Protein AF-0000000065854731 (afdb_homodimer)

Organism: Halothermothrix orenii (strain H 168 / OCM 544 / DSM 9562) (NCBI:txid373903)

Radius of gyration: 20.53 Å; Cα contacts (8 Å, |Δi|>4): 943; chains: 2; bounding box: 51×50×60 Å

Foldseek 3Di:
DWDALVRVVVCCVVVQKDKPPDDPVQRDGGWGFWWWAQKKKDFPCVVDDDDDLQDDTDIDIGGGQKDKAAEQDKIKTWTPIKIFAAQFKKKFKAWDPVLVVQQKGFDDPRTGWGGATAIDMTIIGRNDNGIDMDGTPHGTIIITMDGHPDGDPDGDPDPCGHDYIHDDDPSSVDPVNVVVVD/DWDALVRVVVCCVVVQKDKPPDDPVQRDGGWGFWWWAQKKWDFPCVVDPDDDLQDDTDIDIGGGQKDKDAEFDKIKTWTPIKIFAAQFKKKFKFWDPVQVVQQKGFDDVRIGWGGATAIDITMIGRHDNGMDMDGTPHGTIIIIMDGHPDGDPDTDPDPCGHDYIHDDDPSSVDPVNVVVVD

Solvent-accessible surface area (backbone atoms only — not comparable to full-atom values): 18381 Å² total; per-residue (Å²): 62,75,40,40,40,70,54,51,51,51,33,40,74,71,63,54,34,45,60,41,76,74,58,75,88,32,58,37,72,51,33,35,50,37,24,31,28,41,28,33,34,32,75,36,66,90,80,49,84,59,45,48,60,67,47,82,72,58,63,43,81,42,80,40,62,59,48,74,43,50,44,64,29,56,39,36,25,14,35,53,31,34,34,34,39,37,42,38,31,34,34,38,53,39,52,31,69,75,41,43,76,69,34,41,40,58,52,34,31,30,67,42,57,15,31,35,33,27,29,50,62,40,34,40,33,27,72,34,89,56,65,46,78,47,54,44,66,39,75,48,31,27,40,34,40,30,38,38,74,42,58,26,78,53,45,49,77,58,95,62,58,64,32,68,55,40,66,78,42,58,46,36,70,37,70,75,52,59,59,68,72,102,56,35,39,13,34,56,56,50,53,51,32,40,75,71,63,54,34,44,61,40,77,72,60,75,85,33,58,36,32,43,33,35,49,38,24,32,28,41,29,32,35,33,76,37,67,89,80,46,96,73,87,56,67,65,46,80,72,56,64,42,82,43,82,42,61,58,48,75,43,50,46,68,35,70,38,36,27,14,36,51,32,34,35,34,39,37,42,37,31,34,35,32,55,36,24,31,55,42,38,22,55,66,36,42,32,51,58,67,82,31,62,43,60,22,31,35,31,28,27,49,60,39,38,40,33,27,42,34,89,49,31,38,43,46,54,44,66,40,74,46,30,28,41,35,39,30,43,52,96,56,62,48,92,72,43,51,78,57,98,61,58,64,32,67,55,38,66,77,80,63,58,35,72,37,70,74,53,56,60,68,74,100

Secondary structure (DSSP, 8-state):
-BPPHHHHHHHHHTTSSEEES--GGGEETTEEEEEB-SEEEEE-GGG-S-EESSSPPPEEEEE-SEEEE-TTEEEEEEEEEEEE--TTEEEEEEE-HHHHTTTEEEES--EE-TT-EEEEEEEEEE-SSS-EEEETTSEEEEEEEEEBSS--SS----TTTT--S-----GGGSHHHHHS--/-BPPHHHHHHHHHTTSSEEES--GGGEETTEEEEEB-SEEEEE-TTT-S---SSSPPPEEEEE-SEEEE-TT-EEEEEEEEEEE--TTEEEEEEE-HHHHTTTEEEESTTEE-TT-EEEEEEEEEE-SSS-EEEETTSEEEEEEEEE-SS--SS----TTTT--S-----GGGSHHHHHTT-

Structure (mmCIF, N/CA/C/O backbone):
data_AF-0000000065854731-model_v1
#
loop_
_entity.id
_entity.type
_entity.pdbx_description
1 polymer 'dCTP deaminase, dUMP-forming'
#
loop_
_atom_site.group_PDB
_atom_site.id
_atom_site.type_symbol
_atom_site.label_atom_id
_atom_site.label_alt_id
_atom_site.label_comp_id
_atom_site.label_asym_id
_atom_site.label_entity_id
_atom_site.label_seq_id
_atom_site.pdbx_PDB_ins_code
_atom_site.Cartn_x
_atom_site.Cartn_y
_atom_site.Cartn_z
_atom_site.occupancy
_atom_site.B_iso_or_equiv
_atom_site.auth_seq_id
_atom_site.auth_comp_id
_atom_site.auth_asym_id
_atom_site.auth_atom_id
_atom_site.pdbx_PDB_model_num
ATOM 1 N N . MET A 1 1 ? -3.945 -18.859 -0.992 1 89.69 1 MET A N 1
ATOM 2 C CA . MET A 1 1 ? -3.221 -19.641 0 1 89.69 1 MET A CA 1
ATOM 3 C C . MET A 1 1 ? -1.751 -19.234 0.049 1 89.69 1 MET A C 1
ATOM 5 O O . MET A 1 1 ? -1.096 -19.125 -0.989 1 89.69 1 MET A O 1
ATOM 9 N N . ILE A 1 2 ? -1.25 -19.109 1.249 1 94 2 ILE A N 1
ATOM 10 C CA . ILE A 1 2 ? 0.149 -18.734 1.435 1 94 2 ILE A CA 1
ATOM 11 C C . ILE A 1 2 ? 1.045 -19.938 1.141 1 94 2 ILE A C 1
ATOM 13 O O . ILE A 1 2 ? 0.743 -21.062 1.553 1 94 2 ILE A O 1
ATOM 17 N N . LEU A 1 3 ? 2.164 -19.688 0.435 1 96.19 3 LEU A N 1
ATOM 18 C CA . LEU A 1 3 ? 3.031 -20.781 0.008 1 96.19 3 LEU A CA 1
ATOM 19 C C . LEU A 1 3 ? 4.023 -21.141 1.105 1 96.19 3 LEU A C 1
ATOM 21 O O . LEU A 1 3 ? 4.594 -20.266 1.753 1 96.19 3 LEU A O 1
ATOM 25 N N . SER A 1 4 ? 4.258 -22.422 1.326 1 96.5 4 SER A N 1
ATOM 26 C CA . SER A 1 4 ? 5.258 -22.938 2.248 1 96.5 4 SER A CA 1
ATOM 27 C C . SER A 1 4 ? 6.648 -22.938 1.619 1 96.5 4 SER A C 1
ATOM 29 O O . SER A 1 4 ? 6.785 -22.797 0.402 1 96.5 4 SER A O 1
ATOM 31 N N . ASP A 1 5 ? 7.621 -23.125 2.504 1 96.69 5 ASP A N 1
ATOM 32 C CA . ASP A 1 5 ? 8.992 -23.234 2.012 1 96.69 5 ASP A CA 1
ATOM 33 C C . ASP A 1 5 ? 9.125 -24.406 1.043 1 96.69 5 ASP A C 1
ATOM 35 O O . ASP A 1 5 ? 9.875 -24.328 0.066 1 96.69 5 ASP A O 1
ATOM 39 N N . ARG A 1 6 ? 8.398 -25.5 1.255 1 97.69 6 ARG A N 1
ATOM 40 C CA . ARG A 1 6 ? 8.453 -26.641 0.36 1 97.69 6 ARG A CA 1
ATOM 41 C C . ARG A 1 6 ? 7.98 -26.266 -1.042 1 97.69 6 ARG A C 1
ATOM 43 O O . ARG A 1 6 ? 8.648 -26.594 -2.031 1 97.69 6 ARG A O 1
ATOM 50 N N . THR A 1 7 ? 6.859 -25.609 -1.075 1 98 7 THR A N 1
ATOM 51 C CA . THR A 1 7 ? 6.285 -25.219 -2.355 1 98 7 THR A CA 1
ATOM 52 C C . THR A 1 7 ? 7.172 -24.188 -3.045 1 98 7 THR A C 1
ATOM 54 O O . THR A 1 7 ? 7.41 -24.266 -4.25 1 98 7 THR A O 1
ATOM 57 N N . ILE A 1 8 ? 7.668 -23.203 -2.305 1 97.81 8 ILE A N 1
ATOM 58 C CA . ILE A 1 8 ? 8.547 -22.156 -2.826 1 97.81 8 ILE A CA 1
ATOM 59 C C . ILE A 1 8 ? 9.781 -22.797 -3.461 1 97.81 8 ILE A C 1
ATOM 61 O O . ILE A 1 8 ? 10.133 -22.484 -4.602 1 97.81 8 ILE A O 1
ATOM 65 N N . ASN A 1 9 ? 10.406 -23.703 -2.752 1 97.69 9 ASN A N 1
ATOM 66 C CA . ASN A 1 9 ? 11.586 -24.391 -3.262 1 97.69 9 ASN A CA 1
ATOM 67 C C . ASN A 1 9 ? 11.289 -25.141 -4.559 1 97.69 9 ASN A C 1
ATOM 69 O O . ASN A 1 9 ? 12.07 -25.078 -5.508 1 97.69 9 ASN A O 1
ATOM 73 N N . GLN A 1 10 ? 10.219 -25.844 -4.578 1 98.31 10 GLN A N 1
ATOM 74 C CA . GLN A 1 10 ? 9.828 -26.594 -5.766 1 98.31 10 GLN A CA 1
ATOM 75 C C . GLN A 1 10 ? 9.617 -25.672 -6.961 1 98.31 10 GLN A C 1
ATOM 77 O O . GLN A 1 10 ? 10.07 -25.969 -8.07 1 98.31 10 GLN A O 1
ATOM 82 N N . MET A 1 11 ? 8.922 -24.578 -6.75 1 97.94 11 MET A N 1
ATOM 83 C CA . MET A 1 11 ? 8.625 -23.641 -7.828 1 97.94 11 MET A CA 1
ATOM 84 C C . MET A 1 11 ? 9.906 -23.016 -8.367 1 97.94 11 MET A C 1
ATOM 86 O O . MET A 1 11 ? 10.023 -22.75 -9.562 1 97.94 11 MET A O 1
ATOM 90 N N . ILE A 1 12 ? 10.836 -22.656 -7.5 1 97.94 12 ILE A N 1
ATOM 91 C CA . ILE A 1 12 ? 12.125 -22.109 -7.918 1 97.94 12 ILE A CA 1
ATOM 92 C C . ILE A 1 12 ? 12.883 -23.156 -8.734 1 97.94 12 ILE A C 1
ATOM 94 O O . ILE A 1 12 ? 13.414 -22.844 -9.805 1 97.94 12 ILE A O 1
ATOM 98 N N . LYS A 1 13 ? 12.938 -24.359 -8.242 1 97.56 13 LYS A N 1
ATOM 99 C CA . LYS A 1 13 ? 13.633 -25.438 -8.922 1 97.56 13 LYS A CA 1
ATOM 100 C C . LYS A 1 13 ? 13.055 -25.672 -10.32 1 97.56 13 LYS A C 1
ATOM 102 O O . LYS A 1 13 ? 13.797 -25.922 -11.273 1 97.56 13 LYS A O 1
ATOM 107 N N . ASN A 1 14 ? 11.734 -25.562 -10.469 1 97.88 14 ASN A N 1
ATOM 108 C CA . ASN A 1 14 ? 11.039 -25.812 -11.734 1 97.88 14 ASN A CA 1
ATOM 109 C C . ASN A 1 14 ? 11.109 -24.578 -12.641 1 97.88 14 ASN A C 1
ATOM 111 O O . ASN A 1 14 ? 10.633 -24.625 -13.781 1 97.88 14 ASN A O 1
ATOM 115 N N . GLY A 1 15 ? 11.578 -23.453 -12.172 1 97.38 15 GLY A N 1
ATOM 116 C CA . GLY A 1 15 ? 11.711 -22.25 -12.969 1 97.38 15 GLY A CA 1
ATOM 117 C C . GLY A 1 15 ? 10.43 -21.438 -13.047 1 97.38 15 GLY A C 1
ATOM 118 O O . GLY A 1 15 ? 10.328 -20.5 -13.844 1 97.38 15 GLY A O 1
ATOM 119 N N . GLU A 1 16 ? 9.406 -21.812 -12.266 1 97.56 16 GLU A N 1
ATOM 120 C CA . GLU A 1 16 ? 8.133 -21.109 -12.258 1 97.56 16 GLU A CA 1
ATOM 121 C C . GLU A 1 16 ? 8.242 -19.781 -11.508 1 97.56 16 GLU A C 1
ATOM 123 O O . GLU A 1 16 ? 7.527 -18.828 -11.82 1 97.56 16 GLU A O 1
ATOM 128 N N . LEU A 1 17 ? 9.008 -19.797 -10.5 1 98 17 LEU A N 1
ATOM 129 C CA . LEU A 1 17 ? 9.344 -18.641 -9.68 1 98 17 LEU A CA 1
ATOM 130 C C . LEU A 1 17 ? 10.836 -18.328 -9.758 1 98 17 LEU A C 1
ATOM 132 O O . LEU A 1 17 ? 11.672 -19.203 -9.562 1 98 17 LEU A O 1
ATOM 136 N N . VAL A 1 18 ? 11.117 -17.047 -10.109 1 98.62 18 VAL A N 1
ATOM 137 C CA . VAL A 1 18 ? 12.523 -16.656 -10.234 1 98.62 18 VAL A CA 1
ATOM 138 C C . VAL A 1 18 ? 12.859 -15.617 -9.172 1 98.62 18 VAL A C 1
ATOM 140 O O . VAL A 1 18 ? 12.148 -14.625 -9.016 1 98.62 18 VAL A O 1
ATOM 143 N N . VAL A 1 19 ? 13.844 -15.805 -8.398 1 98.25 19 VAL A N 1
ATOM 144 C CA . VAL A 1 19 ? 14.453 -14.883 -7.445 1 98.25 19 VAL A CA 1
ATOM 145 C C . VAL A 1 19 ? 15.977 -14.961 -7.555 1 98.25 19 VAL A C 1
ATOM 147 O O . VAL A 1 19 ? 16.578 -15.969 -7.16 1 98.25 19 VAL A O 1
ATOM 150 N N . GLU A 1 20 ? 16.594 -13.898 -8.102 1 98.31 20 GLU A N 1
ATOM 151 C CA . GLU A 1 20 ? 18.016 -13.961 -8.367 1 98.31 20 GLU A CA 1
ATOM 152 C C . GLU A 1 20 ? 18.719 -12.656 -7.984 1 98.31 20 GLU A C 1
ATOM 154 O O . GLU A 1 20 ? 18.234 -11.57 -8.328 1 98.31 20 GLU A O 1
ATOM 159 N N . PRO A 1 21 ? 19.859 -12.711 -7.332 1 98.38 21 PRO A N 1
ATOM 160 C CA . PRO A 1 21 ? 20.484 -13.914 -6.77 1 98.38 21 PRO A CA 1
ATOM 161 C C . PRO A 1 21 ? 19.766 -14.438 -5.535 1 98.38 21 PRO A C 1
ATOM 163 O O . PRO A 1 21 ? 19.047 -13.68 -4.867 1 98.38 21 PRO A O 1
ATOM 166 N N . LEU A 1 22 ? 19.891 -15.742 -5.258 1 98.06 22 LEU A N 1
ATOM 167 C CA . LEU A 1 22 ? 19.203 -16.359 -4.129 1 98.06 22 LEU A CA 1
ATOM 168 C C . LEU A 1 22 ? 20.125 -17.344 -3.404 1 98.06 22 LEU A C 1
ATOM 170 O O . LEU A 1 22 ? 20.828 -18.125 -4.043 1 98.06 22 LEU A O 1
ATOM 174 N N . GLU A 1 23 ? 20.188 -17.203 -2.111 1 97.19 23 GLU A N 1
ATOM 175 C CA . GLU A 1 23 ? 20.859 -18.172 -1.255 1 97.19 23 GLU A CA 1
ATOM 176 C C . GLU A 1 23 ? 19.844 -18.953 -0.425 1 97.19 23 GLU A C 1
ATOM 178 O O . GLU A 1 23 ? 18.781 -18.453 -0.095 1 97.19 23 GLU A O 1
ATOM 183 N N . GLU A 1 24 ? 20.172 -20.141 0.005 1 94.38 24 GLU A N 1
ATOM 184 C CA . GLU A 1 24 ? 19.266 -21.047 0.684 1 94.38 24 GLU A CA 1
ATOM 185 C C . GLU A 1 24 ? 18.734 -20.438 1.975 1 94.38 24 GLU A C 1
ATOM 187 O O . GLU A 1 24 ? 17.562 -20.625 2.318 1 94.38 24 GLU A O 1
ATOM 192 N N . TYR A 1 25 ? 19.609 -19.719 2.693 1 94.94 25 TYR A N 1
ATOM 193 C CA . TYR A 1 25 ? 19.219 -19.203 4 1 94.94 25 TYR A CA 1
ATOM 194 C C . TYR A 1 25 ? 18.141 -18.141 3.865 1 94.94 25 TYR A C 1
ATOM 196 O O . TYR A 1 25 ? 17.516 -17.75 4.855 1 94.94 25 TYR A O 1
ATOM 204 N N . GLN A 1 26 ? 17.922 -17.625 2.682 1 97.69 26 GLN A N 1
ATOM 205 C CA . GLN A 1 26 ? 16.906 -16.594 2.457 1 97.69 26 GLN A CA 1
ATOM 206 C C . GLN A 1 26 ? 15.508 -17.203 2.477 1 97.69 26 GLN A C 1
ATOM 208 O O . GLN A 1 26 ? 14.516 -16.484 2.648 1 97.69 26 GLN A O 1
ATOM 213 N N . ILE A 1 27 ? 15.367 -18.469 2.186 1 97.25 27 ILE A N 1
ATOM 214 C CA . ILE A 1 27 ? 14.062 -19.125 2.188 1 97.25 27 ILE A CA 1
ATOM 215 C C . ILE A 1 27 ? 13.633 -19.422 3.625 1 97.25 27 ILE A C 1
ATOM 217 O O . ILE A 1 27 ? 14.32 -20.141 4.352 1 97.25 27 ILE A O 1
ATOM 221 N N . GLN A 1 28 ? 12.562 -18.828 4.074 1 96.25 28 GLN A N 1
ATOM 222 C CA . GLN A 1 28 ? 11.961 -18.984 5.398 1 96.25 28 GLN A CA 1
ATOM 223 C C . GLN A 1 28 ? 10.719 -19.875 5.336 1 96.25 28 GLN A C 1
ATOM 225 O O . GLN A 1 28 ? 10.297 -20.281 4.254 1 96.25 28 GLN A O 1
ATOM 230 N N . PRO A 1 29 ? 10.125 -20.25 6.477 1 94.31 29 PRO A N 1
ATOM 231 C CA . PRO A 1 29 ? 9.031 -21.219 6.48 1 94.31 29 PRO A CA 1
ATOM 232 C C . PRO A 1 29 ? 7.895 -20.828 5.539 1 94.31 29 PRO A C 1
ATOM 234 O O . PRO A 1 29 ? 7.25 -21.703 4.949 1 94.31 29 PRO A O 1
ATOM 237 N N . ALA A 1 30 ? 7.676 -19.516 5.391 1 96.38 30 ALA A N 1
ATOM 238 C CA . ALA A 1 30 ? 6.543 -19.094 4.574 1 96.38 30 ALA A CA 1
ATOM 239 C C . ALA A 1 30 ? 6.848 -17.797 3.83 1 96.38 30 ALA A C 1
ATOM 241 O O . ALA A 1 30 ? 5.953 -17 3.586 1 96.38 30 ALA A O 1
ATOM 242 N N . SER A 1 31 ? 8.109 -17.562 3.543 1 96.75 31 SER A N 1
ATOM 243 C CA . SER A 1 31 ? 8.516 -16.328 2.875 1 96.75 31 SER A CA 1
ATOM 244 C C . SER A 1 31 ? 9.938 -16.438 2.344 1 96.75 31 SER A C 1
ATOM 246 O O . SER A 1 31 ? 10.625 -17.438 2.568 1 96.75 31 SER A O 1
ATOM 248 N N . ILE A 1 32 ? 10.312 -15.469 1.523 1 97.38 32 ILE A N 1
ATOM 249 C CA . ILE A 1 32 ? 11.688 -15.32 1.058 1 97.38 32 ILE A CA 1
ATOM 250 C C . ILE A 1 32 ? 12.258 -13.984 1.545 1 97.38 32 ILE A C 1
ATOM 252 O O . ILE A 1 32 ? 11.742 -12.922 1.198 1 97.38 32 ILE A O 1
ATOM 256 N N . ASP A 1 33 ? 13.297 -14.047 2.316 1 96.81 33 ASP A N 1
ATOM 257 C CA . ASP A 1 33 ? 13.984 -12.812 2.697 1 96.81 33 ASP A CA 1
ATOM 258 C C . ASP A 1 33 ? 14.68 -12.18 1.496 1 96.81 33 ASP A C 1
ATOM 260 O O . ASP A 1 33 ? 15.352 -12.875 0.721 1 96.81 33 ASP A O 1
ATOM 264 N N . LEU A 1 34 ? 14.555 -10.922 1.312 1 97.44 34 LEU A N 1
ATOM 265 C CA . LEU A 1 34 ? 15.242 -10.188 0.255 1 97.44 34 LEU A CA 1
ATOM 266 C C . LEU A 1 34 ? 16.25 -9.203 0.84 1 97.44 34 LEU A C 1
ATOM 268 O O . LEU A 1 34 ? 16.078 -8.727 1.962 1 97.44 34 LEU A O 1
ATOM 272 N N . ARG A 1 35 ? 17.266 -8.977 0.11 1 98.31 35 ARG A N 1
ATOM 273 C CA . ARG A 1 35 ? 18.359 -8.133 0.582 1 98.31 35 ARG A CA 1
ATOM 274 C C . ARG A 1 35 ? 18.297 -6.746 -0.047 1 98.31 35 ARG A C 1
ATOM 276 O O . ARG A 1 35 ? 17.766 -6.582 -1.145 1 98.31 35 ARG A O 1
ATOM 283 N N . LEU A 1 36 ? 18.844 -5.773 0.69 1 98.06 36 LEU A N 1
ATOM 284 C CA . LEU A 1 36 ? 18.922 -4.391 0.232 1 98.06 36 LEU A CA 1
ATOM 285 C C . LEU A 1 36 ? 19.906 -4.266 -0.935 1 98.06 36 LEU A C 1
ATOM 287 O O . LEU A 1 36 ? 21.016 -4.789 -0.878 1 98.06 36 LEU A O 1
ATOM 291 N N . GLY A 1 37 ? 19.422 -3.584 -2.07 1 98.06 37 GLY A N 1
ATOM 292 C CA . GLY A 1 37 ? 20.328 -3.24 -3.156 1 98.06 37 GLY A CA 1
ATOM 293 C C . GLY A 1 37 ? 21.156 -1.998 -2.877 1 98.06 37 GLY A C 1
ATOM 294 O O . GLY A 1 37 ? 21.219 -1.537 -1.735 1 98.06 37 GLY A O 1
ATOM 295 N N . SER A 1 38 ? 21.828 -1.44 -3.967 1 98.44 38 SER A N 1
ATOM 296 C CA . SER A 1 38 ? 22.734 -0.322 -3.783 1 98.44 38 SER A CA 1
ATOM 297 C C . SER A 1 38 ? 22.203 0.947 -4.438 1 98.44 38 SER A C 1
ATOM 299 O O . SER A 1 38 ? 22.875 1.987 -4.418 1 98.44 38 SER A O 1
ATOM 301 N N . SER A 1 39 ? 21.094 0.839 -5.043 1 98.5 39 SER A N 1
ATOM 302 C CA . SER A 1 39 ? 20.469 1.971 -5.723 1 98.5 39 SER A CA 1
ATOM 303 C C . SER A 1 39 ? 19.438 2.654 -4.824 1 98.5 39 SER A C 1
ATOM 305 O O . SER A 1 39 ? 18.562 1.997 -4.266 1 98.5 39 SER A O 1
ATOM 307 N N . PHE A 1 40 ? 19.562 3.969 -4.676 1 98.12 40 PHE A N 1
ATOM 308 C CA . PHE A 1 40 ? 18.672 4.746 -3.83 1 98.12 40 PHE A CA 1
ATOM 309 C C . PHE A 1 40 ? 18.188 6 -4.559 1 98.12 40 PHE A C 1
ATOM 311 O O . PHE A 1 40 ? 18.906 6.551 -5.391 1 98.12 40 PHE A O 1
ATOM 318 N N . LEU A 1 41 ? 16.953 6.418 -4.301 1 97.69 41 LEU A N 1
ATOM 319 C CA . LEU A 1 41 ? 16.422 7.688 -4.773 1 97.69 41 LEU A CA 1
ATOM 320 C C . LEU A 1 41 ? 15.906 8.531 -3.607 1 97.69 41 LEU A C 1
ATOM 322 O O . LEU A 1 41 ? 15.219 8.023 -2.723 1 97.69 41 LEU A O 1
ATOM 326 N N . LYS A 1 42 ? 16.266 9.727 -3.666 1 95.19 42 LYS A N 1
ATOM 327 C CA . LYS A 1 42 ? 15.727 10.727 -2.752 1 95.19 42 LYS A CA 1
ATOM 328 C C . LYS A 1 42 ? 15.102 11.891 -3.518 1 95.19 42 LYS A C 1
ATOM 330 O O . LYS A 1 42 ? 15.641 12.336 -4.531 1 95.19 42 LYS A O 1
ATOM 335 N N . ILE A 1 43 ? 13.977 12.367 -2.982 1 94.38 43 ILE A N 1
ATOM 336 C CA . ILE A 1 43 ? 13.359 13.523 -3.615 1 94.38 43 ILE A CA 1
ATOM 337 C C . ILE A 1 43 ? 14.32 14.711 -3.568 1 94.38 43 ILE A C 1
ATOM 339 O O . ILE A 1 43 ? 14.969 14.945 -2.549 1 94.38 43 ILE A O 1
ATOM 343 N N . ASP A 1 44 ? 14.422 15.375 -4.691 1 94.44 44 ASP A N 1
ATOM 344 C CA . ASP A 1 44 ? 15.211 16.609 -4.711 1 94.44 44 ASP A CA 1
ATOM 345 C C . ASP A 1 44 ? 14.367 17.797 -4.262 1 94.44 44 ASP A C 1
ATOM 347 O O . ASP A 1 44 ? 13.75 18.469 -5.09 1 94.44 44 ASP A O 1
ATOM 351 N N . GLU A 1 45 ? 14.477 18.078 -3.049 1 90.31 45 GLU A N 1
ATOM 352 C CA . GLU A 1 45 ? 13.617 19.078 -2.434 1 90.31 45 GLU A CA 1
ATOM 353 C C . GLU A 1 45 ? 13.977 20.484 -2.918 1 90.31 45 GLU A C 1
ATOM 355 O O . GLU A 1 45 ? 13.188 21.422 -2.77 1 90.31 45 GLU A O 1
ATOM 360 N N . ASN A 1 46 ? 15.102 20.656 -3.428 1 90.5 46 ASN A N 1
ATOM 361 C CA . ASN A 1 46 ? 15.531 21.984 -3.871 1 90.5 46 ASN A CA 1
ATOM 362 C C . ASN A 1 46 ? 14.945 22.328 -5.234 1 90.5 46 ASN A C 1
ATOM 364 O O . ASN A 1 46 ? 15.008 23.484 -5.66 1 90.5 46 ASN A O 1
ATOM 368 N N . LEU A 1 47 ? 14.391 21.391 -5.859 1 90.25 47 LEU A N 1
ATOM 369 C CA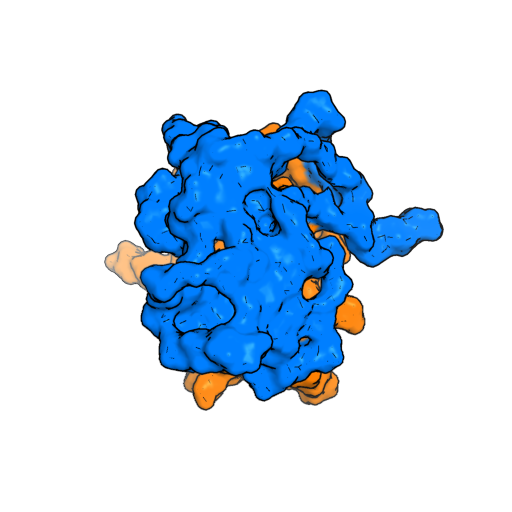 . LEU A 1 47 ? 13.922 21.625 -7.219 1 90.25 47 LEU A CA 1
ATOM 370 C C . LEU A 1 47 ? 12.398 21.594 -7.277 1 90.25 47 LEU A C 1
ATOM 372 O O . LEU A 1 47 ? 11.805 21.734 -8.352 1 90.25 47 LEU A O 1
ATOM 376 N N . MET A 1 48 ? 11.711 21.359 -6.098 1 89.56 48 MET A N 1
ATOM 377 C CA . MET A 1 48 ? 10.258 21.281 -6.082 1 89.56 48 MET A CA 1
ATOM 378 C C . MET A 1 48 ? 9.695 21.938 -4.824 1 89.56 48 MET A C 1
ATOM 380 O O . MET A 1 48 ? 10.242 21.766 -3.732 1 89.56 48 MET A O 1
ATOM 384 N N . GLU A 1 49 ? 8.562 22.656 -4.977 1 89.31 49 GLU A N 1
ATOM 385 C CA . GLU A 1 49 ? 7.887 23.266 -3.84 1 89.31 49 GLU A CA 1
ATOM 386 C C . GLU A 1 49 ? 6.809 22.344 -3.279 1 89.31 49 GLU A C 1
ATOM 388 O O . GLU A 1 49 ? 6.523 22.375 -2.08 1 89.31 49 GLU A O 1
ATOM 393 N N . VAL A 1 50 ? 6.227 21.578 -4.203 1 94.25 50 VAL A N 1
ATOM 394 C CA . VAL A 1 50 ? 5.109 20.703 -3.861 1 94.25 50 VAL A CA 1
ATOM 395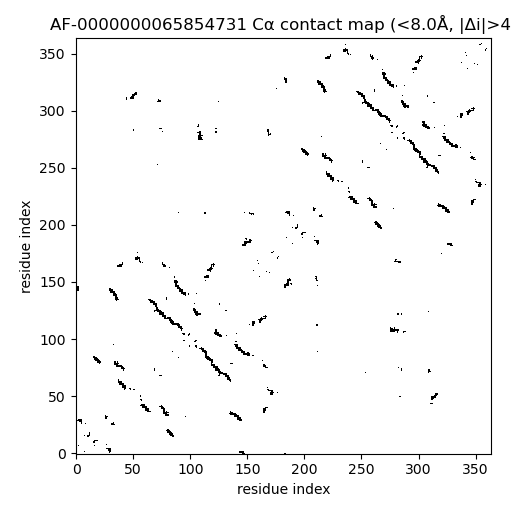 C C . VAL A 1 50 ? 5.07 19.516 -4.82 1 94.25 50 VAL A C 1
ATOM 397 O O . VAL A 1 50 ? 5.387 19.641 -6.004 1 94.25 50 VAL A O 1
ATOM 400 N N . MET A 1 51 ? 4.801 18.406 -4.293 1 95.69 51 MET A N 1
ATOM 401 C CA . MET A 1 51 ? 4.59 17.234 -5.145 1 95.69 51 MET A CA 1
ATOM 402 C C . MET A 1 51 ? 3.123 17.109 -5.539 1 95.69 51 MET A C 1
ATOM 404 O O . MET A 1 51 ? 2.234 17.328 -4.715 1 95.69 51 MET A O 1
ATOM 408 N N . THR A 1 52 ? 2.885 16.75 -6.754 1 95.81 52 THR A N 1
ATOM 409 C CA . THR A 1 52 ? 1.529 16.547 -7.254 1 95.81 52 THR A CA 1
ATOM 410 C C . THR A 1 52 ? 1.415 15.211 -7.98 1 95.81 52 THR A C 1
ATOM 412 O O . THR A 1 52 ? 2.426 14.578 -8.289 1 95.81 52 THR A O 1
ATOM 415 N N . LEU A 1 53 ? 0.18 14.797 -8.305 1 95.62 53 LEU A N 1
ATOM 416 C CA . LEU A 1 53 ? -0.061 13.547 -9.016 1 95.62 53 LEU A CA 1
ATOM 417 C C . LEU A 1 53 ? 0.087 13.742 -10.523 1 95.62 53 LEU A C 1
ATOM 419 O O . LEU A 1 53 ? 0.131 12.773 -11.281 1 95.62 53 LEU A O 1
ATOM 423 N N . ASN A 1 54 ? 0.242 14.961 -10.875 1 95.38 54 ASN A N 1
ATOM 424 C CA . ASN A 1 54 ? 0.251 15.273 -12.297 1 95.38 54 ASN A CA 1
ATOM 425 C C . ASN A 1 54 ? 1.67 15.492 -12.82 1 95.38 54 ASN A C 1
ATOM 427 O O . ASN A 1 54 ? 1.92 15.398 -14.016 1 95.38 54 ASN A O 1
ATOM 431 N N . ASP A 1 55 ? 2.559 15.859 -11.945 1 94.88 55 ASP A N 1
ATOM 432 C CA . ASP A 1 55 ? 3.891 16.281 -12.375 1 94.88 55 ASP A CA 1
ATOM 433 C C . ASP A 1 55 ? 4.938 15.227 -12.016 1 94.88 55 ASP A C 1
ATOM 435 O O . ASP A 1 55 ? 4.812 14.539 -11 1 94.88 55 ASP A O 1
ATOM 439 N N . GLU A 1 56 ? 5.949 15.18 -12.875 1 95.56 56 GLU A N 1
ATOM 440 C CA . GLU A 1 56 ? 7.074 14.305 -12.57 1 95.56 56 GLU A CA 1
ATOM 441 C C . GLU A 1 56 ? 7.82 14.766 -11.328 1 95.56 56 GLU A C 1
ATOM 443 O O . GLU A 1 56 ? 8.094 15.961 -11.164 1 95.56 56 GLU A O 1
ATOM 448 N N . ILE A 1 57 ? 8.094 13.859 -10.531 1 95.31 57 ILE A N 1
ATOM 449 C CA . ILE A 1 57 ? 8.867 14.164 -9.328 1 95.31 57 ILE A CA 1
ATOM 450 C C . ILE A 1 57 ? 10.359 14.102 -9.648 1 95.31 57 ILE A C 1
ATOM 452 O O . ILE A 1 57 ? 10.812 13.188 -10.344 1 95.31 57 ILE A O 1
ATOM 456 N N . LYS A 1 58 ? 11.094 15.031 -9.141 1 96.12 58 LYS A N 1
ATOM 457 C CA . LYS A 1 58 ? 12.539 15.062 -9.344 1 96.12 58 LYS A CA 1
ATOM 458 C C . LYS A 1 58 ? 13.273 14.367 -8.203 1 96.12 58 LYS A C 1
ATOM 460 O O . LYS A 1 58 ? 13.07 14.703 -7.031 1 96.12 58 LYS A O 1
ATOM 465 N N . TYR A 1 59 ? 14.094 13.422 -8.609 1 96.62 59 TYR A N 1
ATOM 466 C CA . TYR A 1 59 ? 14.828 12.641 -7.621 1 96.62 59 TYR A CA 1
ATOM 467 C C . TYR A 1 59 ? 16.328 12.852 -7.754 1 96.62 59 TYR A C 1
ATOM 469 O O . TYR A 1 59 ? 16.828 13.18 -8.836 1 96.62 59 TYR A O 1
ATOM 477 N N . VAL A 1 60 ? 17.031 12.672 -6.648 1 96.31 60 VAL A N 1
ATOM 478 C CA . VAL A 1 60 ? 18.469 12.469 -6.645 1 96.31 60 VAL A CA 1
ATOM 479 C C . VAL A 1 60 ? 18.781 10.969 -6.66 1 96.31 60 VAL A C 1
ATOM 481 O O . VAL A 1 60 ? 18.312 10.227 -5.801 1 96.31 60 VAL A O 1
ATOM 484 N N . ASN A 1 61 ? 19.531 10.547 -7.633 1 96.81 61 ASN A N 1
ATOM 485 C CA . ASN A 1 61 ? 19.922 9.148 -7.75 1 96.81 61 ASN A CA 1
ATOM 486 C C . ASN A 1 61 ? 21.25 8.883 -7.039 1 96.81 61 ASN A C 1
ATOM 488 O O . ASN A 1 61 ? 22.234 9.578 -7.277 1 96.81 61 ASN A O 1
ATOM 492 N N . LEU A 1 62 ? 21.234 7.879 -6.223 1 97.06 62 LEU A N 1
ATOM 493 C CA . LEU A 1 62 ? 22.438 7.523 -5.488 1 97.06 62 LEU A CA 1
ATOM 494 C C . LEU A 1 62 ? 22.781 6.047 -5.668 1 97.06 62 LEU A C 1
ATOM 496 O O . LEU A 1 62 ? 21.891 5.191 -5.57 1 97.06 62 LEU A O 1
ATOM 500 N N . GLU A 1 63 ? 23.922 5.738 -6.035 1 98.06 63 GLU A N 1
ATOM 501 C CA . GLU A 1 63 ? 24.484 4.391 -6 1 98.06 63 GLU A CA 1
ATOM 502 C C . GLU A 1 63 ? 25.531 4.254 -4.891 1 98.06 63 GLU A C 1
ATOM 504 O O . GLU A 1 63 ? 26.609 4.82 -4.98 1 98.06 63 GLU A O 1
ATOM 509 N N . ARG A 1 64 ? 25.141 3.516 -3.814 1 97.12 64 ARG A N 1
ATOM 510 C CA . ARG A 1 64 ? 25.969 3.445 -2.621 1 97.12 64 ARG A CA 1
ATOM 511 C C . ARG A 1 64 ? 25.906 2.062 -1.983 1 97.12 64 ARG A C 1
ATOM 513 O O . ARG A 1 64 ? 24.844 1.423 -1.989 1 97.12 64 ARG A O 1
ATOM 520 N N . LYS A 1 65 ? 27.062 1.745 -1.363 1 97.88 65 LYS A N 1
ATOM 521 C CA . LYS A 1 65 ? 27.062 0.514 -0.58 1 97.88 65 LYS A CA 1
ATOM 522 C C . LYS A 1 65 ? 26.469 0.744 0.808 1 97.88 65 LYS A C 1
ATOM 524 O O . LYS A 1 65 ? 25.969 -0.189 1.437 1 97.88 65 LYS A O 1
ATOM 529 N N . GLU A 1 66 ? 26.656 1.954 1.245 1 98.25 66 GLU A N 1
ATOM 530 C CA . GLU A 1 66 ? 26.078 2.377 2.52 1 98.25 66 GLU A CA 1
ATOM 531 C C . GLU A 1 66 ? 25.328 3.697 2.379 1 98.25 66 GLU A C 1
ATOM 533 O O . GLU A 1 66 ? 25.719 4.562 1.599 1 98.25 66 GLU A O 1
ATOM 538 N N . ILE A 1 67 ? 24.281 3.771 3.201 1 97.69 67 ILE A N 1
ATOM 539 C CA . ILE A 1 67 ? 23.531 5.02 3.166 1 97.69 67 ILE A CA 1
ATOM 540 C C . ILE A 1 67 ? 22.969 5.324 4.555 1 97.69 67 ILE A C 1
ATOM 542 O O . ILE A 1 67 ? 22.578 4.41 5.285 1 97.69 67 ILE A O 1
ATOM 546 N N . ILE A 1 68 ? 22.953 6.578 4.859 1 97.94 68 ILE A N 1
ATOM 547 C CA . ILE A 1 68 ? 22.344 7.039 6.098 1 97.94 68 ILE A CA 1
ATOM 548 C C . ILE A 1 68 ? 20.938 7.57 5.812 1 97.94 68 ILE A C 1
ATOM 550 O O . ILE A 1 68 ? 20.75 8.414 4.93 1 97.94 68 ILE A O 1
ATOM 554 N N . VAL A 1 69 ? 19.938 7.035 6.52 1 96.88 69 VAL A N 1
ATOM 555 C CA . VAL A 1 69 ? 18.578 7.559 6.469 1 96.88 69 VAL A CA 1
ATOM 556 C C . VAL A 1 69 ? 18.344 8.508 7.645 1 96.88 69 VAL A C 1
ATOM 558 O O . VAL A 1 69 ? 18.266 8.07 8.797 1 96.88 69 VAL A O 1
ATOM 561 N N . PRO A 1 70 ? 18.203 9.781 7.375 1 96.88 70 PRO A N 1
ATOM 562 C CA . PRO A 1 70 ? 18 10.734 8.469 1 96.88 70 PRO A CA 1
ATOM 563 C C . PRO A 1 70 ? 16.688 10.484 9.227 1 96.88 70 PRO A C 1
ATOM 565 O O . PRO A 1 70 ? 15.805 9.789 8.734 1 96.88 70 PRO A O 1
ATOM 568 N N . PRO A 1 71 ? 16.594 11.07 10.461 1 96.38 71 PRO A N 1
ATOM 569 C CA . PRO A 1 71 ? 15.359 10.938 11.242 1 96.38 71 PRO A CA 1
ATOM 570 C C . PRO A 1 71 ? 14.133 11.453 10.492 1 96.38 71 PRO A C 1
ATOM 572 O O . PRO A 1 71 ? 14.203 12.484 9.812 1 96.38 71 PRO A O 1
ATOM 575 N N . ASN A 1 72 ? 13 10.711 10.656 1 94.75 72 ASN A N 1
ATOM 576 C CA . ASN A 1 72 ? 11.719 11.125 10.094 1 94.75 72 ASN A CA 1
ATOM 577 C C . ASN A 1 72 ? 11.836 11.469 8.617 1 94.75 72 ASN A C 1
ATOM 579 O O . ASN A 1 72 ? 11.344 12.516 8.18 1 94.75 72 ASN A O 1
ATOM 583 N N . SER A 1 73 ? 12.594 10.609 7.988 1 93.5 73 SER A N 1
ATOM 584 C CA . SER A 1 73 ? 12.758 10.836 6.555 1 93.5 73 SER A CA 1
ATOM 585 C C . SER A 1 73 ? 12.469 9.578 5.754 1 93.5 73 SER A C 1
ATOM 587 O O . SER A 1 73 ? 12.461 8.469 6.301 1 93.5 73 SER A O 1
ATOM 589 N N . PHE A 1 74 ? 12.211 9.883 4.422 1 92.69 74 PHE A N 1
ATOM 590 C CA . PHE A 1 74 ? 11.773 8.875 3.459 1 92.69 74 PHE A CA 1
ATOM 591 C C . PHE A 1 74 ? 12.758 8.773 2.299 1 92.69 74 PHE A C 1
ATOM 593 O O . PHE A 1 74 ? 13.273 9.797 1.828 1 92.69 74 PHE A O 1
ATOM 600 N N . LEU A 1 75 ? 13.109 7.594 1.866 1 95.12 75 LEU A N 1
ATOM 601 C CA . LEU A 1 75 ? 13.82 7.426 0.604 1 95.12 75 LEU A CA 1
ATOM 602 C C . LEU A 1 75 ? 13.438 6.109 -0.065 1 95.12 75 LEU A C 1
ATOM 604 O O . LEU A 1 75 ? 12.953 5.191 0.596 1 95.12 75 LEU A O 1
ATOM 608 N N . LEU A 1 76 ? 13.617 6.051 -1.416 1 97.25 76 LEU A N 1
ATOM 609 C CA . LEU A 1 76 ? 13.391 4.836 -2.189 1 97.25 76 LEU A CA 1
ATOM 610 C C . LEU A 1 76 ? 14.656 3.998 -2.279 1 97.25 76 LEU A C 1
ATOM 612 O O . LEU A 1 76 ? 15.758 4.543 -2.438 1 97.25 76 LEU A O 1
ATOM 616 N N . ALA A 1 77 ? 14.484 2.758 -2.117 1 97.31 77 ALA A N 1
ATOM 617 C CA . ALA A 1 77 ? 15.547 1.774 -2.312 1 97.31 77 ALA A CA 1
ATOM 618 C C . ALA A 1 77 ? 15.086 0.635 -3.215 1 97.31 77 ALA A C 1
ATOM 620 O O . ALA A 1 77 ? 13.992 0.69 -3.779 1 97.31 77 ALA A O 1
ATOM 621 N N . THR A 1 78 ? 16 -0.31 -3.447 1 97.25 78 THR A N 1
ATOM 622 C CA . THR A 1 78 ? 15.672 -1.458 -4.285 1 97.25 78 THR A CA 1
ATOM 623 C C . THR A 1 78 ? 16.203 -2.748 -3.668 1 97.25 78 THR A C 1
ATOM 625 O O . THR A 1 78 ? 17.219 -2.73 -2.953 1 97.25 78 THR A O 1
ATOM 628 N N . THR A 1 79 ? 15.523 -3.809 -3.928 1 97.12 79 THR A N 1
ATOM 629 C CA . THR A 1 79 ? 16.062 -5.102 -3.535 1 97.12 79 THR A CA 1
ATOM 630 C C . THR A 1 79 ? 17.266 -5.473 -4.41 1 97.12 79 THR A C 1
ATOM 632 O O . THR A 1 79 ? 17.344 -5.047 -5.562 1 97.12 79 THR A O 1
ATOM 635 N N . ARG A 1 80 ? 18.047 -6.223 -3.801 1 98.19 80 ARG A N 1
ATOM 636 C CA . ARG A 1 80 ? 19.125 -6.82 -4.57 1 98.19 80 ARG A CA 1
ATOM 637 C C . ARG A 1 80 ? 18.609 -7.859 -5.551 1 98.19 80 ARG A C 1
ATOM 639 O O . ARG A 1 80 ? 19.094 -7.957 -6.68 1 98.19 80 ARG A O 1
ATOM 646 N N . GLU A 1 81 ? 17.656 -8.641 -5.105 1 98.19 81 GLU A N 1
ATOM 647 C CA . GLU A 1 81 ? 17.141 -9.75 -5.898 1 98.19 81 GLU A CA 1
ATOM 648 C C . GLU A 1 81 ? 16.219 -9.25 -7.004 1 98.19 81 GLU A C 1
ATOM 650 O O . GLU A 1 81 ? 15.414 -8.336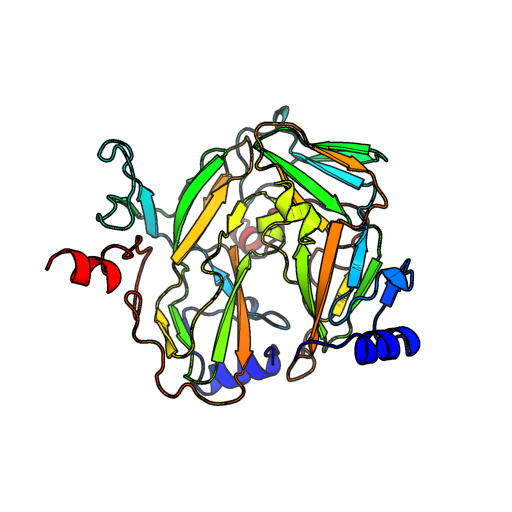 -6.789 1 98.19 81 GLU A O 1
ATOM 655 N N . TYR A 1 82 ? 16.328 -9.75 -8.125 1 98.44 82 TYR A N 1
ATOM 656 C CA . TYR A 1 82 ? 15.367 -9.711 -9.219 1 98.44 82 TYR A CA 1
ATOM 657 C C . TYR A 1 82 ? 14.336 -10.828 -9.094 1 98.44 82 TYR A C 1
ATOM 659 O O . TYR A 1 82 ? 14.695 -11.984 -8.859 1 98.44 82 TYR A O 1
ATOM 667 N N . ILE A 1 83 ? 13.055 -10.477 -9.273 1 97.5 83 ILE A N 1
ATOM 668 C CA . ILE A 1 83 ? 12.016 -11.477 -9.07 1 97.5 83 ILE A CA 1
ATOM 669 C C . ILE A 1 83 ? 11.141 -11.578 -10.32 1 97.5 83 ILE A C 1
ATOM 671 O O . ILE A 1 83 ? 10.891 -10.57 -10.992 1 97.5 83 ILE A O 1
ATOM 675 N N . LYS A 1 84 ? 10.688 -12.766 -10.609 1 98.25 84 LYS A N 1
ATOM 676 C CA . LYS A 1 84 ? 9.68 -13.031 -11.633 1 98.25 84 LYS A CA 1
ATOM 677 C C . LYS A 1 84 ? 8.562 -13.922 -11.078 1 98.25 84 LYS A C 1
ATOM 679 O O . LYS A 1 84 ? 8.789 -15.094 -10.781 1 98.25 84 LYS A O 1
ATOM 684 N N . LEU A 1 85 ? 7.402 -13.328 -10.977 1 97.62 85 LEU A N 1
ATOM 685 C CA . LEU A 1 85 ? 6.246 -14.062 -10.477 1 97.62 85 LEU A CA 1
ATOM 686 C C . LEU A 1 85 ? 5.441 -14.656 -11.625 1 97.62 85 LEU A C 1
ATOM 688 O O . LEU A 1 85 ? 5.215 -13.992 -12.641 1 97.62 85 LEU A O 1
ATOM 692 N N . PRO A 1 86 ? 5.039 -15.906 -11.484 1 97.5 86 PRO A N 1
ATOM 693 C CA . PRO A 1 86 ? 4.094 -16.438 -12.469 1 97.5 86 PRO A CA 1
ATOM 694 C C . PRO A 1 86 ? 2.717 -15.789 -12.383 1 97.5 86 PRO A C 1
ATOM 696 O O . PRO A 1 86 ? 2.418 -15.094 -11.406 1 97.5 86 PRO A O 1
ATOM 699 N N . PRO A 1 87 ? 1.877 -15.969 -13.359 1 96.75 87 PRO A N 1
ATOM 700 C CA . PRO A 1 87 ? 0.611 -15.234 -13.469 1 96.75 87 PRO A CA 1
ATOM 701 C C . PRO A 1 87 ? -0.42 -15.695 -12.438 1 96.75 87 PRO A C 1
ATOM 703 O O . PRO A 1 87 ? -1.504 -15.109 -12.344 1 96.75 87 PRO A O 1
ATOM 706 N N . ASP A 1 88 ? -0.118 -16.703 -11.641 1 97.12 88 ASP A N 1
ATOM 707 C CA . ASP A 1 88 ? -1.082 -17.188 -10.656 1 97.12 88 ASP A CA 1
ATOM 708 C C . ASP A 1 88 ? -0.562 -16.969 -9.234 1 97.12 88 ASP A C 1
ATOM 710 O O . ASP A 1 88 ? -1.127 -17.5 -8.273 1 97.12 88 ASP A O 1
ATOM 714 N N . ILE A 1 89 ? 0.539 -16.266 -9.078 1 97.31 89 ILE A N 1
ATOM 715 C CA . ILE A 1 89 ? 1.112 -15.992 -7.77 1 97.31 89 ILE A CA 1
ATOM 716 C C . ILE A 1 89 ? 1.177 -14.484 -7.543 1 97.31 89 ILE A C 1
ATOM 718 O O . ILE A 1 89 ? 1.587 -13.734 -8.43 1 97.31 89 ILE A O 1
ATOM 722 N N . THR A 1 90 ? 0.671 -14.086 -6.469 1 97 90 THR A N 1
ATOM 723 C CA . THR A 1 90 ? 0.86 -12.727 -5.969 1 97 90 THR A CA 1
ATOM 724 C C . THR A 1 90 ? 1.732 -12.727 -4.715 1 97 90 THR A C 1
ATOM 726 O O . THR A 1 90 ? 2.15 -13.789 -4.246 1 97 90 THR A O 1
ATOM 729 N N . ALA A 1 91 ? 2.127 -11.461 -4.242 1 95.62 91 ALA A N 1
ATOM 730 C CA . ALA A 1 91 ? 3.016 -11.445 -3.082 1 95.62 91 ALA A CA 1
ATOM 731 C C . ALA A 1 91 ? 2.818 -10.172 -2.262 1 95.62 91 ALA A C 1
ATOM 733 O O . ALA A 1 91 ? 2.355 -9.156 -2.783 1 95.62 91 ALA A O 1
ATOM 734 N N . PHE A 1 92 ? 3.109 -10.25 -0.98 1 93.56 92 PHE A N 1
ATOM 735 C CA . PHE A 1 92 ? 3.213 -9.141 -0.04 1 93.56 92 PHE A CA 1
ATOM 736 C C . PHE A 1 92 ? 4.668 -8.883 0.34 1 93.56 92 PHE A C 1
ATOM 738 O O . PHE A 1 92 ? 5.41 -9.82 0.636 1 93.56 92 PHE A O 1
ATOM 745 N N . VAL A 1 93 ? 5.07 -7.672 0.272 1 94.62 93 VAL A N 1
ATOM 746 C CA . VAL A 1 93 ? 6.379 -7.281 0.788 1 94.62 93 VAL A CA 1
ATOM 747 C C . VAL A 1 93 ? 6.242 -6.785 2.225 1 94.62 93 VAL A C 1
ATOM 749 O O . VAL A 1 93 ? 5.547 -5.797 2.482 1 94.62 93 VAL A O 1
ATOM 752 N N . GLU A 1 94 ? 6.902 -7.48 3.107 1 92.38 94 GLU A N 1
ATOM 753 C CA . GLU A 1 94 ? 6.848 -7.145 4.527 1 92.38 94 GLU A CA 1
ATOM 754 C C . GLU A 1 94 ? 8.242 -6.883 5.086 1 92.38 94 GLU A C 1
ATOM 756 O O . GLU A 1 94 ? 9.211 -7.516 4.672 1 92.38 94 GLU A O 1
ATOM 761 N N . GLY A 1 95 ? 8.289 -5.941 5.98 1 92.44 95 GLY A N 1
ATOM 762 C CA . GLY A 1 95 ? 9.555 -5.773 6.676 1 92.44 95 GLY A CA 1
ATOM 763 C C . GLY A 1 95 ? 9.898 -6.945 7.578 1 92.44 95 GLY A C 1
ATOM 764 O O . GLY A 1 95 ? 9.016 -7.52 8.219 1 92.44 95 GLY A O 1
ATOM 765 N N . ARG A 1 96 ? 11.195 -7.234 7.602 1 91.31 96 ARG A N 1
ATOM 766 C CA . ARG A 1 96 ? 11.594 -8.195 8.633 1 91.31 96 ARG A CA 1
ATOM 767 C C . ARG A 1 96 ? 11.344 -7.629 10.031 1 91.31 96 ARG A C 1
ATOM 769 O O . ARG A 1 96 ? 11.531 -6.434 10.266 1 91.31 96 ARG A O 1
ATOM 776 N N . SER A 1 97 ? 10.969 -8.516 10.953 1 88.75 97 SER A N 1
ATOM 777 C CA . SER A 1 97 ? 10.641 -8.078 12.305 1 88.75 97 SER A CA 1
ATOM 778 C C . SER A 1 97 ? 11.82 -7.363 12.961 1 88.75 97 SER A C 1
ATOM 780 O O . SER A 1 97 ? 11.633 -6.359 13.648 1 88.75 97 SER A O 1
ATOM 782 N N . SER A 1 98 ? 13.031 -7.836 12.75 1 89.81 98 SER A N 1
ATOM 783 C CA . SER A 1 98 ? 14.227 -7.234 13.336 1 89.81 98 SER A CA 1
ATOM 784 C C . SER A 1 98 ? 14.438 -5.816 12.812 1 89.81 98 SER A C 1
ATOM 786 O O . SER A 1 98 ? 14.953 -4.953 13.531 1 89.81 98 SER A O 1
ATOM 788 N N . ILE A 1 99 ? 14.133 -5.57 11.594 1 91.5 99 ILE A N 1
ATOM 789 C CA . ILE A 1 99 ? 14.281 -4.258 10.969 1 91.5 99 ILE A CA 1
ATOM 790 C C . ILE A 1 99 ? 13.203 -3.311 11.5 1 91.5 99 ILE A C 1
ATOM 792 O O . ILE A 1 99 ? 13.492 -2.16 11.836 1 91.5 99 ILE A O 1
ATOM 796 N N . GLY A 1 100 ? 11.969 -3.834 11.562 1 90.19 100 GLY A N 1
ATOM 797 C CA . GLY A 1 100 ? 10.883 -3.039 12.117 1 90.19 100 GLY A CA 1
ATOM 798 C C . GLY A 1 100 ? 11.148 -2.584 13.539 1 90.19 100 GLY A C 1
ATOM 799 O O . GLY A 1 100 ? 10.812 -1.454 13.906 1 90.19 100 GLY A O 1
ATOM 800 N N . ARG A 1 101 ? 11.727 -3.406 14.344 1 88.31 101 ARG A N 1
ATOM 801 C CA . ARG A 1 101 ? 12.016 -3.1 15.742 1 88.31 101 ARG A CA 1
ATOM 802 C C . ARG A 1 101 ? 13.078 -2.008 15.852 1 88.31 101 ARG A C 1
ATOM 804 O O . ARG A 1 101 ? 13.227 -1.387 16.906 1 88.31 101 ARG A O 1
ATOM 811 N N . MET A 1 102 ? 13.805 -1.758 14.758 1 91.88 102 MET A N 1
ATOM 812 C CA . MET A 1 102 ? 14.773 -0.665 14.727 1 91.88 102 MET A CA 1
ATOM 813 C C . MET A 1 102 ? 14.086 0.659 14.406 1 91.88 102 MET A C 1
ATOM 815 O O . MET A 1 102 ? 14.734 1.71 14.391 1 91.88 102 MET A O 1
ATOM 819 N N . GLY A 1 103 ? 12.836 0.619 14.078 1 93.25 103 GLY A N 1
ATOM 820 C CA . GLY A 1 103 ? 12.117 1.822 13.688 1 93.25 103 GLY A CA 1
ATOM 821 C C . GLY A 1 103 ? 12.258 2.154 12.219 1 93.25 103 GLY A C 1
ATOM 822 O O . GLY A 1 103 ? 11.992 3.283 11.805 1 93.25 103 GLY A O 1
ATOM 823 N N . LEU A 1 104 ? 12.82 1.277 11.43 1 94.25 104 LEU A N 1
ATOM 824 C CA . LEU A 1 104 ? 12.828 1.398 9.977 1 94.25 104 LEU A CA 1
ATOM 825 C C . LEU A 1 104 ? 11.633 0.683 9.359 1 94.25 104 LEU A C 1
ATOM 827 O O . LEU A 1 104 ? 11.57 -0.549 9.367 1 94.25 104 LEU A O 1
ATOM 831 N N . PHE A 1 105 ? 10.742 1.495 8.773 1 91.56 105 PHE A N 1
ATOM 832 C CA . PHE A 1 105 ? 9.523 0.906 8.234 1 91.56 105 PHE A CA 1
ATOM 833 C C . PHE A 1 105 ? 9.625 0.746 6.723 1 91.56 105 PHE A C 1
ATOM 835 O O . PHE A 1 105 ? 10.141 1.63 6.031 1 91.56 105 PHE A O 1
ATOM 842 N N . ILE A 1 106 ? 9.43 -0.383 6.258 1 88.44 106 ILE A N 1
ATOM 843 C CA . ILE A 1 106 ? 9.211 -0.65 4.84 1 88.44 106 ILE A CA 1
ATOM 844 C C . ILE A 1 106 ? 7.723 -0.51 4.508 1 88.44 106 ILE A C 1
ATOM 846 O O . ILE A 1 106 ? 6.902 -1.312 4.961 1 88.44 106 ILE A O 1
ATOM 850 N N . GLN A 1 107 ? 7.332 0.592 3.928 1 72.25 107 GLN A N 1
ATOM 851 C CA . GLN A 1 107 ? 5.945 1.037 3.857 1 72.25 107 GLN A CA 1
ATOM 852 C C . GLN A 1 107 ? 5.336 0.726 2.492 1 72.25 107 GLN A C 1
ATOM 854 O O . GLN A 1 107 ? 6.059 0.449 1.533 1 72.25 107 GLN A O 1
ATOM 859 N N . ASN A 1 108 ? 3.785 0.769 2.334 1 59.25 108 ASN A N 1
ATOM 860 C CA . ASN A 1 108 ? 2.434 0.763 1.786 1 59.25 108 ASN A CA 1
ATOM 861 C C . ASN A 1 108 ? 2.4 0.173 0.379 1 59.25 108 ASN A C 1
ATOM 863 O O . ASN A 1 108 ? 1.334 -0.182 -0.125 1 59.25 108 ASN A O 1
ATOM 867 N N . ALA A 1 109 ? 3.432 0.195 -0.326 1 60.44 109 ALA A N 1
ATOM 868 C CA . ALA A 1 109 ? 3.123 -0.446 -1.602 1 60.44 109 ALA A CA 1
ATOM 869 C C . ALA A 1 109 ? 3.594 -1.897 -1.614 1 60.44 109 ALA A C 1
ATOM 871 O O . ALA A 1 109 ? 4.066 -2.393 -2.639 1 60.44 109 ALA A O 1
ATOM 872 N N . GLY A 1 110 ? 3.217 -2.527 -0.538 1 72 110 GLY A N 1
ATOM 873 C CA . GLY A 1 110 ? 3.875 -3.818 -0.408 1 72 110 GLY A CA 1
ATOM 874 C C . GLY A 1 110 ? 3.141 -4.938 -1.123 1 72 110 GLY A C 1
ATOM 875 O O . GLY A 1 110 ? 3.316 -6.113 -0.792 1 72 110 GLY A O 1
ATOM 876 N N . TRP A 1 111 ? 2.238 -4.566 -1.987 1 88.06 111 TRP A N 1
ATOM 877 C CA . TRP A 1 111 ? 1.562 -5.586 -2.781 1 88.06 111 TRP A CA 1
ATOM 878 C C . TRP A 1 111 ? 2.223 -5.742 -4.145 1 88.06 111 TRP A C 1
ATOM 880 O O . TRP A 1 111 ? 2.547 -4.75 -4.801 1 88.06 111 TRP A O 1
ATOM 890 N N . VAL A 1 112 ? 2.496 -6.98 -4.547 1 94.31 112 VAL A N 1
ATOM 891 C CA . VAL A 1 112 ? 3.104 -7.273 -5.844 1 94.31 112 VAL A CA 1
ATOM 892 C C . VAL A 1 112 ? 2.135 -8.078 -6.699 1 94.31 112 VAL A C 1
ATOM 894 O O . VAL A 1 112 ? 1.749 -9.195 -6.332 1 94.31 112 VAL A O 1
ATOM 897 N N . ASP A 1 113 ? 1.788 -7.586 -7.848 1 96.12 113 ASP A N 1
ATOM 898 C CA . ASP A 1 113 ? 0.81 -8.203 -8.734 1 96.12 113 ASP A CA 1
ATOM 899 C C . ASP A 1 113 ? 1.379 -9.461 -9.391 1 96.12 113 ASP A C 1
ATOM 901 O O . ASP A 1 113 ? 2.576 -9.531 -9.68 1 96.12 113 ASP A O 1
ATOM 905 N N . PRO A 1 114 ? 0.485 -10.422 -9.727 1 97.19 114 PRO A N 1
ATOM 906 C CA . PRO A 1 114 ? 0.921 -11.578 -10.516 1 97.19 114 PRO A CA 1
ATOM 907 C C . PRO A 1 114 ? 1.483 -11.188 -11.883 1 97.19 114 PRO A C 1
ATOM 909 O O . PRO A 1 114 ? 0.936 -10.305 -12.547 1 97.19 114 PRO A O 1
ATOM 912 N N . GLY A 1 115 ? 2.51 -11.859 -12.25 1 96.12 115 GLY A N 1
ATOM 913 C CA . GLY A 1 115 ? 3.133 -11.578 -13.531 1 96.12 115 GLY A CA 1
ATOM 914 C C . GLY A 1 115 ? 4.207 -10.508 -13.453 1 96.12 115 GLY A C 1
ATOM 915 O O . GLY A 1 115 ? 4.902 -10.242 -14.438 1 96.12 115 GLY A O 1
ATOM 916 N N . PHE A 1 116 ? 4.336 -9.875 -12.305 1 96.69 116 PHE A N 1
ATOM 917 C CA . PHE A 1 116 ? 5.383 -8.875 -12.148 1 96.69 116 PHE A CA 1
ATOM 918 C C . PHE A 1 116 ? 6.758 -9.492 -12.359 1 96.69 116 PHE A C 1
ATOM 920 O O . PHE A 1 116 ? 7.012 -10.625 -11.93 1 96.69 116 PHE A O 1
ATOM 927 N N . GLU A 1 117 ? 7.633 -8.711 -12.969 1 97.19 117 GLU A N 1
ATOM 928 C CA . GLU A 1 117 ? 9.031 -9.062 -13.164 1 97.19 117 GLU A CA 1
ATOM 929 C C . GLU A 1 117 ? 9.938 -7.848 -12.984 1 97.19 117 GLU A C 1
ATOM 931 O O . GLU A 1 117 ? 9.781 -6.84 -13.68 1 97.19 117 GLU A O 1
ATOM 936 N N . GLY A 1 118 ? 10.898 -7.91 -12.062 1 97.38 118 GLY A N 1
ATOM 937 C CA . GLY A 1 118 ? 11.805 -6.809 -11.773 1 97.38 118 GLY A CA 1
ATOM 938 C C . GLY A 1 118 ? 12.328 -6.828 -10.352 1 97.38 118 GLY A C 1
ATOM 939 O O . GLY A 1 118 ? 12.023 -7.742 -9.586 1 97.38 118 GLY A O 1
ATOM 940 N N . GLN A 1 119 ? 13.258 -5.922 -10.078 1 97.31 119 GLN A N 1
ATOM 941 C CA . GLN A 1 119 ? 13.602 -5.66 -8.688 1 97.31 119 GLN A CA 1
ATOM 942 C C . GLN A 1 119 ? 12.484 -4.902 -7.977 1 97.31 119 GLN A C 1
ATOM 944 O O . GLN A 1 119 ? 11.719 -4.172 -8.617 1 97.31 119 GLN A O 1
ATOM 949 N N . ILE A 1 120 ? 12.336 -5.133 -6.73 1 96 120 ILE A N 1
ATOM 950 C CA . ILE A 1 120 ? 11.266 -4.477 -5.984 1 96 120 ILE A CA 1
ATOM 951 C C . ILE A 1 120 ? 11.766 -3.146 -5.426 1 96 120 ILE A C 1
ATOM 953 O O . ILE A 1 120 ? 12.773 -3.107 -4.715 1 96 120 ILE A O 1
ATOM 957 N N . THR A 1 121 ? 11.148 -2.064 -5.789 1 96.75 121 THR A N 1
ATOM 958 C CA . THR A 1 121 ? 11.422 -0.787 -5.141 1 96.75 121 THR A CA 1
ATOM 959 C C . THR A 1 121 ? 10.828 -0.756 -3.734 1 96.75 121 THR A C 1
ATOM 961 O O . THR A 1 121 ? 9.688 -1.177 -3.527 1 96.75 121 THR A O 1
ATOM 964 N N . LEU A 1 122 ? 11.609 -0.295 -2.807 1 96.06 122 LEU A N 1
ATOM 965 C CA . LEU A 1 122 ? 11.211 -0.236 -1.405 1 96.06 122 LEU A CA 1
ATOM 966 C C . LEU A 1 122 ? 11.047 1.209 -0.946 1 96.06 122 LEU A C 1
ATOM 968 O O . LEU A 1 122 ? 11.859 2.07 -1.298 1 96.06 122 LEU A O 1
ATOM 972 N N . GLU A 1 123 ? 9.953 1.452 -0.217 1 96 123 GLU A N 1
ATOM 973 C CA . GLU A 1 123 ? 9.773 2.719 0.486 1 96 123 GLU A CA 1
ATOM 974 C C . GLU A 1 123 ? 10.258 2.623 1.929 1 96 123 GLU A C 1
ATOM 976 O O . GLU A 1 123 ? 9.594 2.023 2.775 1 96 123 GLU A O 1
ATOM 981 N N . LEU A 1 124 ? 11.406 3.252 2.213 1 96.06 124 LEU A N 1
ATOM 982 C CA . LEU A 1 124 ? 12 3.18 3.543 1 96.06 124 LEU A CA 1
ATOM 983 C C . LEU A 1 124 ? 11.727 4.457 4.332 1 96.06 124 LEU A C 1
ATOM 985 O O . LEU A 1 124 ? 11.953 5.562 3.832 1 96.06 124 LEU A O 1
ATOM 989 N N . TYR A 1 125 ? 11.219 4.289 5.52 1 96.19 125 TYR A N 1
ATOM 990 C CA . TYR A 1 125 ? 10.938 5.426 6.391 1 96.19 125 TYR A CA 1
ATOM 991 C C . TYR A 1 125 ? 11.562 5.227 7.766 1 96.19 125 TYR A C 1
ATOM 993 O O . TYR A 1 125 ? 11.297 4.23 8.438 1 96.19 125 TYR A O 1
ATOM 1001 N N . ASN A 1 126 ? 12.438 6.18 8.18 1 96.5 126 ASN A N 1
ATOM 1002 C CA . ASN A 1 126 ? 13.023 6.188 9.516 1 96.5 126 ASN A CA 1
ATOM 1003 C C . ASN A 1 126 ? 12.125 6.91 10.516 1 96.5 126 ASN A C 1
ATOM 1005 O O . ASN A 1 126 ? 12.047 8.141 10.516 1 96.5 126 ASN A O 1
ATOM 1009 N N . ALA A 1 127 ? 11.555 6.129 11.359 1 94.75 127 ALA A N 1
ATOM 1010 C CA . ALA A 1 127 ? 10.586 6.688 12.289 1 94.75 127 ALA A CA 1
ATOM 1011 C C . ALA A 1 127 ? 11.258 7.125 13.586 1 94.75 127 ALA A C 1
ATOM 1013 O O . ALA A 1 127 ? 10.586 7.523 14.539 1 94.75 127 ALA A O 1
ATOM 1014 N N . ASN A 1 128 ? 12.555 7.082 13.586 1 93.56 128 ASN A N 1
ATOM 1015 C CA . ASN A 1 128 ? 13.297 7.434 14.797 1 93.56 128 ASN A CA 1
ATOM 1016 C C . ASN A 1 128 ? 13.688 8.906 14.805 1 93.56 128 ASN A C 1
ATOM 1018 O O . ASN A 1 128 ? 13.469 9.617 13.828 1 93.56 128 ASN A O 1
ATOM 1022 N N . ARG A 1 129 ? 14.148 9.242 15.938 1 95.25 129 ARG A N 1
ATOM 1023 C CA . ARG A 1 129 ? 14.758 10.562 16.062 1 95.25 129 ARG A CA 1
ATOM 1024 C C . ARG A 1 129 ? 16.266 10.5 15.797 1 95.25 129 ARG A C 1
ATOM 1026 O O . ARG A 1 129 ? 16.938 11.523 15.812 1 95.25 129 ARG A O 1
ATOM 1033 N N . LEU A 1 130 ? 16.859 9.312 15.594 1 96 130 LEU A N 1
ATOM 1034 C CA . LEU A 1 130 ? 18.25 9.102 15.234 1 96 130 LEU A CA 1
ATOM 1035 C C . LEU A 1 130 ? 18.359 8.523 13.828 1 96 130 LEU A C 1
ATOM 1037 O O . LEU A 1 130 ? 17.484 7.777 13.383 1 96 130 LEU A O 1
ATOM 1041 N N . PRO A 1 131 ? 19.453 8.898 13.133 1 97.62 131 PRO A N 1
ATOM 1042 C CA . PRO A 1 131 ? 19.641 8.312 11.805 1 97.62 131 PRO A CA 1
ATOM 1043 C C . PRO A 1 131 ? 19.891 6.809 11.852 1 97.62 131 PRO A C 1
ATOM 1045 O O . PRO A 1 131 ? 20.328 6.281 12.883 1 97.62 131 PRO A O 1
ATOM 1048 N N . ILE A 1 132 ? 19.562 6.148 10.828 1 97.38 132 ILE A N 1
ATOM 1049 C CA . ILE A 1 132 ? 19.844 4.73 10.648 1 97.38 132 ILE A CA 1
ATOM 1050 C C . ILE A 1 132 ? 20.812 4.543 9.469 1 97.38 132 ILE A C 1
ATOM 1052 O O . ILE A 1 132 ? 20.562 5.059 8.375 1 97.38 132 ILE A O 1
ATOM 1056 N N . LYS A 1 133 ? 21.875 3.867 9.703 1 98.06 133 LYS A N 1
ATOM 1057 C CA . LYS A 1 133 ? 22.781 3.51 8.625 1 98.06 133 LYS A CA 1
ATOM 1058 C C . LYS A 1 133 ? 22.438 2.143 8.039 1 98.06 133 LYS A C 1
ATOM 1060 O O . LYS A 1 133 ? 22.344 1.155 8.773 1 98.06 133 LYS A O 1
ATOM 1065 N N . LEU A 1 134 ? 22.219 2.092 6.719 1 97.5 134 LEU A N 1
ATOM 1066 C CA . LEU A 1 134 ? 21.906 0.849 6.023 1 97.5 134 LEU A CA 1
ATOM 1067 C C . LEU A 1 134 ? 23.078 0.398 5.16 1 97.5 134 LEU A C 1
ATOM 1069 O O . LEU A 1 134 ? 23.797 1.229 4.59 1 97.5 134 LEU A O 1
ATOM 1073 N N . THR A 1 135 ? 23.219 -0.86 5.062 1 98 135 THR A N 1
ATOM 1074 C CA . THR A 1 135 ? 24.281 -1.46 4.258 1 98 135 THR A CA 1
ATOM 1075 C C . THR A 1 135 ? 23.688 -2.395 3.203 1 98 135 THR A C 1
ATOM 1077 O O . THR A 1 135 ? 22.938 -3.307 3.529 1 98 135 THR A O 1
ATOM 1080 N N . ALA A 1 136 ? 24.078 -2.197 1.921 1 98.06 136 ALA A N 1
ATOM 1081 C CA . ALA A 1 136 ? 23.641 -3.068 0.832 1 98.06 136 ALA A CA 1
ATOM 1082 C C . ALA A 1 136 ? 24.031 -4.52 1.104 1 98.06 136 ALA A C 1
ATOM 1084 O O . ALA A 1 136 ? 25.109 -4.793 1.637 1 98.06 136 ALA A O 1
ATOM 1085 N N . GLY A 1 137 ? 23.141 -5.375 0.742 1 98.12 137 GLY A N 1
ATOM 1086 C CA . GLY A 1 137 ? 23.422 -6.793 0.901 1 98.12 137 GLY A CA 1
ATOM 1087 C C . GLY A 1 137 ? 22.781 -7.395 2.139 1 98.12 137 GLY A C 1
ATOM 1088 O O . GLY A 1 137 ? 22.688 -8.617 2.27 1 98.12 137 GLY A O 1
ATOM 1089 N N . ARG A 1 138 ? 22.344 -6.578 3.043 1 97.25 138 ARG A N 1
ATOM 1090 C CA . ARG A 1 138 ? 21.688 -7.07 4.246 1 97.25 138 ARG A CA 1
ATOM 1091 C C . ARG A 1 138 ? 20.234 -7.426 3.967 1 97.25 138 ARG A C 1
ATOM 1093 O O . ARG A 1 138 ? 19.547 -6.715 3.23 1 97.25 138 ARG A O 1
ATOM 1100 N N . ARG A 1 139 ? 19.719 -8.508 4.617 1 97.19 139 ARG A N 1
ATOM 1101 C CA . ARG A 1 139 ? 18.297 -8.82 4.539 1 97.19 139 ARG A CA 1
ATOM 1102 C C . ARG A 1 139 ? 17.453 -7.742 5.223 1 97.19 139 ARG A C 1
ATOM 1104 O O . ARG A 1 139 ? 17.688 -7.422 6.391 1 97.19 139 ARG A O 1
ATOM 1111 N N . ILE A 1 140 ? 16.531 -7.215 4.516 1 95.62 140 ILE A N 1
ATOM 1112 C CA . ILE A 1 140 ? 15.828 -6.066 5.074 1 95.62 140 ILE A CA 1
ATOM 1113 C C . ILE A 1 140 ? 14.32 -6.316 5.043 1 95.62 140 ILE A C 1
ATOM 1115 O O . ILE A 1 140 ? 13.578 -5.789 5.875 1 95.62 140 ILE A O 1
ATOM 1119 N N . CYS A 1 141 ? 13.844 -7.074 4.086 1 95.88 141 CYS A N 1
ATOM 1120 C CA . CYS A 1 141 ? 12.414 -7.367 3.961 1 95.88 141 CYS A CA 1
ATOM 1121 C C . CYS A 1 141 ? 12.195 -8.828 3.59 1 95.88 141 CYS A C 1
ATOM 1123 O O . CYS A 1 141 ? 13.148 -9.602 3.49 1 95.88 141 CYS A O 1
ATOM 1125 N N . GLN A 1 142 ? 10.93 -9.156 3.525 1 95.25 142 GLN A N 1
ATOM 1126 C CA . GLN A 1 142 ? 10.578 -10.523 3.139 1 95.25 142 GLN A CA 1
ATOM 1127 C C . GLN A 1 142 ? 9.367 -10.531 2.207 1 95.25 142 GLN A C 1
ATOM 1129 O O . GLN A 1 142 ? 8.461 -9.711 2.344 1 95.25 142 GLN A O 1
ATOM 1134 N N . LEU A 1 143 ? 9.438 -11.422 1.268 1 96 143 LEU A N 1
ATOM 1135 C CA . LEU A 1 143 ? 8.383 -11.633 0.279 1 96 143 LEU A CA 1
ATOM 1136 C C . LEU A 1 143 ? 7.488 -12.805 0.678 1 96 143 LEU A C 1
ATOM 1138 O O . LEU A 1 143 ? 7.945 -13.953 0.73 1 96 143 LEU A O 1
ATOM 1142 N N . VAL A 1 144 ? 6.238 -12.5 1.044 1 95.75 144 VAL A N 1
ATOM 1143 C CA . VAL A 1 144 ? 5.246 -13.523 1.354 1 95.75 144 VAL A CA 1
ATOM 1144 C C . VAL A 1 144 ? 4.406 -13.828 0.115 1 95.75 144 VAL A C 1
ATOM 1146 O O . VAL A 1 144 ? 3.713 -12.945 -0.401 1 95.75 144 VAL A O 1
ATOM 1149 N N . LEU A 1 145 ? 4.465 -15.102 -0.377 1 97.19 145 LEU A N 1
ATOM 1150 C CA . LEU A 1 145 ? 3.834 -15.461 -1.641 1 97.19 145 LEU A CA 1
ATOM 1151 C C . LEU A 1 145 ? 2.5 -16.156 -1.399 1 97.19 145 LEU A C 1
ATOM 1153 O O . LEU A 1 145 ? 2.381 -16.984 -0.491 1 97.19 145 LEU A O 1
ATOM 1157 N N . ALA A 1 146 ? 1.516 -15.797 -2.211 1 96.62 146 ALA A N 1
ATOM 1158 C CA . ALA A 1 146 ? 0.185 -16.391 -2.115 1 96.62 146 ALA A CA 1
ATOM 1159 C C . ALA A 1 146 ? -0.321 -16.828 -3.488 1 96.62 146 ALA A C 1
ATOM 1161 O O . ALA A 1 146 ? -0.182 -16.094 -4.469 1 96.62 146 ALA A O 1
ATOM 1162 N N . ARG A 1 147 ? -0.858 -18.031 -3.521 1 95.81 147 ARG A N 1
ATOM 1163 C CA . ARG A 1 147 ? -1.479 -18.5 -4.754 1 95.81 147 ARG A CA 1
ATOM 1164 C C . ARG A 1 147 ? -2.883 -17.922 -4.914 1 95.81 147 ARG A C 1
ATOM 1166 O O . ARG A 1 147 ? -3.656 -1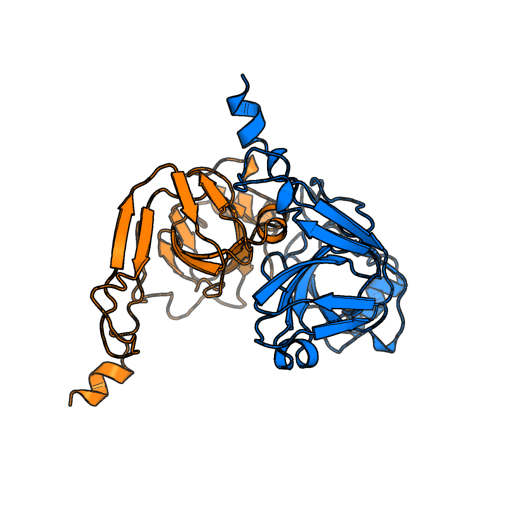7.891 -3.957 1 95.81 147 ARG A O 1
ATOM 1173 N N . MET A 1 148 ? -3.217 -17.5 -6.145 1 96.31 148 MET A N 1
ATOM 1174 C CA . MET A 1 148 ? -4.543 -16.969 -6.457 1 96.31 148 MET A CA 1
ATOM 1175 C C . MET A 1 148 ? -5.523 -18.109 -6.734 1 96.31 148 MET A C 1
ATOM 1177 O O . MET A 1 148 ? -5.113 -19.266 -6.859 1 96.31 148 MET A O 1
ATOM 1181 N N . ASP A 1 149 ? -6.805 -17.75 -6.797 1 95.19 149 ASP A N 1
ATOM 1182 C CA . ASP A 1 149 ? -7.824 -18.75 -7.105 1 95.19 149 ASP A CA 1
ATOM 1183 C C . ASP A 1 149 ? -7.715 -19.219 -8.555 1 95.19 149 ASP A C 1
ATOM 1185 O O . ASP A 1 149 ? -7.961 -20.375 -8.859 1 95.19 149 ASP A O 1
ATOM 1189 N N . LYS A 1 150 ? -7.418 -18.297 -9.438 1 95.06 150 LYS A N 1
ATOM 1190 C CA . LYS A 1 150 ? -7.16 -18.547 -10.852 1 95.06 150 LYS A CA 1
ATOM 1191 C C . LYS A 1 150 ? -5.992 -17.703 -11.359 1 95.06 150 LYS A C 1
ATOM 1193 O O . LYS A 1 150 ? -5.625 -16.703 -10.734 1 95.06 150 LYS A O 1
ATOM 1198 N N . GLU A 1 151 ? -5.453 -18.172 -12.477 1 94.75 151 GLU A N 1
ATOM 1199 C CA . GLU A 1 151 ? -4.473 -17.328 -13.156 1 94.75 151 GLU A CA 1
ATOM 1200 C C . GLU A 1 151 ? -5.094 -16 -13.594 1 94.75 151 GLU A C 1
ATOM 1202 O O . GLU A 1 151 ? -6.246 -15.969 -14.023 1 94.75 151 GLU A O 1
ATOM 1207 N N . ALA A 1 152 ? -4.234 -15.023 -13.492 1 94.75 152 ALA A N 1
ATOM 1208 C CA . ALA A 1 152 ? -4.715 -13.727 -13.961 1 94.75 152 ALA A CA 1
ATOM 1209 C C . ALA A 1 152 ? -5.031 -13.766 -15.453 1 94.75 152 ALA A C 1
ATOM 1211 O O . ALA A 1 152 ? -4.246 -14.289 -16.25 1 94.75 152 ALA A O 1
ATOM 1212 N N . LYS A 1 153 ? -6.199 -13.18 -15.828 1 94.56 153 LYS A N 1
ATOM 1213 C CA . LYS A 1 153 ? -6.508 -13.016 -17.25 1 94.56 153 LYS A CA 1
ATOM 1214 C C . LYS A 1 153 ? -5.504 -12.086 -17.922 1 94.56 153 LYS A C 1
ATOM 1216 O O . LYS A 1 153 ? -5.051 -12.359 -19.031 1 94.56 153 LYS A O 1
ATOM 1221 N N . THR A 1 154 ? -5.148 -11.047 -17.25 1 94.25 154 THR A N 1
ATOM 1222 C CA . THR A 1 154 ? -4.16 -10.078 -17.703 1 94.25 154 THR A CA 1
ATOM 1223 C C . THR A 1 154 ? -3.057 -9.898 -16.672 1 94.25 154 THR A C 1
ATOM 1225 O O . THR A 1 154 ? -3.172 -9.062 -15.773 1 94.25 154 THR A O 1
ATOM 1228 N N . PRO A 1 155 ? -2.01 -10.625 -16.844 1 93.75 155 PRO A N 1
ATOM 1229 C CA . PRO A 1 155 ? -0.899 -10.445 -15.906 1 93.75 155 PRO A CA 1
ATOM 1230 C C . PRO A 1 155 ? -0.342 -9.023 -15.922 1 93.75 155 PRO A C 1
ATOM 1232 O O . PRO A 1 155 ? -0.656 -8.242 -16.828 1 93.75 155 PRO A O 1
ATOM 1235 N N . TYR A 1 156 ? 0.366 -8.766 -14.945 1 94.69 156 TYR A N 1
ATOM 1236 C CA . TYR A 1 156 ? 0.855 -7.406 -14.734 1 94.69 156 TYR A CA 1
ATOM 1237 C C . TYR A 1 156 ? 1.596 -6.895 -15.961 1 94.69 156 TYR A C 1
ATOM 1239 O O . TYR A 1 156 ? 2.514 -7.551 -16.453 1 94.69 156 TYR A O 1
ATOM 1247 N N . GLN A 1 157 ? 1.245 -5.715 -16.453 1 91 157 GLN A N 1
ATOM 1248 C CA . GLN A 1 157 ? 1.894 -5.004 -17.547 1 91 157 GLN A CA 1
ATOM 1249 C C . GLN A 1 157 ? 2.09 -3.529 -17.203 1 91 157 GLN A C 1
ATOM 1251 O O . GLN A 1 157 ? 2.115 -2.68 -18.094 1 91 157 GLN A O 1
ATOM 1256 N N . GLY A 1 158 ? 2.246 -3.268 -15.992 1 91 158 GLY A N 1
ATOM 1257 C CA . GLY A 1 158 ? 2.264 -1.894 -15.516 1 91 158 GLY A CA 1
ATOM 1258 C C . GLY A 1 158 ? 3.594 -1.2 -15.742 1 91 158 GLY A C 1
ATOM 1259 O O . GLY A 1 158 ? 4.516 -1.785 -16.312 1 91 158 GLY A O 1
ATOM 1260 N N . LYS A 1 159 ? 3.721 -0.003 -15.281 1 92.56 159 LYS A N 1
ATOM 1261 C CA . LYS A 1 159 ? 4.793 0.938 -15.594 1 92.56 159 LYS A CA 1
ATOM 1262 C C . LYS A 1 159 ? 6.098 0.534 -14.914 1 92.56 159 LYS A C 1
ATOM 1264 O O . LYS A 1 159 ? 7.16 1.074 -15.219 1 92.56 159 LYS A O 1
ATOM 1269 N N . TYR A 1 160 ? 6.031 -0.465 -14.117 1 93.94 160 TYR A N 1
ATOM 1270 C CA . TYR A 1 160 ? 7.23 -0.79 -13.352 1 93.94 160 TYR A CA 1
ATOM 1271 C C . TYR A 1 160 ? 7.754 -2.174 -13.719 1 93.94 160 TYR A C 1
ATOM 1273 O O . TYR A 1 160 ? 8.656 -2.695 -13.062 1 93.94 160 TYR A O 1
ATOM 1281 N N . LEU A 1 161 ? 7.129 -2.703 -14.742 1 94.94 161 LEU A N 1
ATOM 1282 C CA . LEU A 1 161 ? 7.559 -4.008 -15.242 1 94.94 161 LEU A CA 1
ATOM 1283 C C . LEU A 1 161 ? 9.016 -3.961 -15.703 1 94.94 161 LEU A C 1
ATOM 1285 O O . LEU A 1 161 ? 9.422 -3.012 -16.375 1 94.94 161 LEU A O 1
ATOM 1289 N N . TYR A 1 162 ? 9.891 -4.914 -15.258 1 96.44 162 TYR A N 1
ATOM 1290 C CA . TYR A 1 162 ? 11.281 -5.129 -15.648 1 96.44 162 TYR A CA 1
ATOM 1291 C C . TYR A 1 162 ? 12.195 -4.105 -14.992 1 96.44 162 TYR A C 1
ATOM 1293 O O . TYR A 1 162 ? 13.344 -3.934 -15.406 1 96.44 162 TYR A O 1
ATOM 1301 N N . GLN A 1 163 ? 11.68 -3.422 -14.086 1 94.44 163 GLN A N 1
ATOM 1302 C CA . GLN A 1 163 ? 12.492 -2.367 -13.484 1 94.44 163 GLN A CA 1
ATOM 1303 C C . GLN A 1 163 ? 13.727 -2.943 -12.812 1 94.44 163 GLN A C 1
ATOM 1305 O O . GLN A 1 163 ? 13.672 -4.02 -12.211 1 94.44 163 GLN A O 1
ATOM 1310 N N . LYS A 1 164 ? 14.742 -2.182 -13.023 1 95.12 164 LYS A N 1
ATOM 1311 C CA . LYS A 1 164 ? 16.016 -2.389 -12.336 1 95.12 164 LYS A CA 1
ATOM 1312 C C . LYS A 1 164 ? 16.422 -1.139 -11.562 1 95.12 164 LYS A C 1
ATOM 1314 O O . LYS A 1 164 ? 16.156 -0.016 -11.992 1 95.12 164 LYS A O 1
ATOM 1319 N N . LYS A 1 165 ? 17.078 -1.352 -10.383 1 95.75 165 LYS A N 1
ATOM 1320 C CA . LYS A 1 165 ? 17.406 -0.227 -9.516 1 95.75 165 LYS A CA 1
ATOM 1321 C C . LYS A 1 165 ? 16.141 0.391 -8.914 1 95.75 165 LYS A C 1
ATOM 1323 O O . LYS A 1 165 ? 15.039 -0.109 -9.133 1 95.75 165 LYS A O 1
ATOM 1328 N N . ALA A 1 166 ? 16.375 1.315 -8.047 1 95.56 166 ALA A N 1
ATOM 1329 C CA . ALA A 1 166 ? 15.234 2.057 -7.508 1 95.56 166 ALA A CA 1
ATOM 1330 C C . ALA A 1 166 ? 14.602 2.939 -8.578 1 95.56 166 ALA A C 1
ATOM 1332 O O . ALA A 1 166 ? 15.305 3.635 -9.312 1 95.56 166 ALA A O 1
ATOM 1333 N N . VAL A 1 167 ? 13.305 2.822 -8.734 1 95.56 167 VAL A N 1
ATOM 1334 C CA . VAL A 1 167 ? 12.57 3.602 -9.727 1 95.56 167 VAL A CA 1
ATOM 1335 C C . VAL A 1 167 ? 11.562 4.512 -9.031 1 95.56 167 VAL A C 1
ATOM 1337 O O . VAL A 1 167 ? 10.805 4.062 -8.172 1 95.56 167 VAL A O 1
ATOM 1340 N N . GLY A 1 168 ? 11.562 5.793 -9.352 1 95.56 168 GLY A N 1
ATOM 1341 C CA . GLY A 1 168 ? 10.688 6.785 -8.758 1 95.56 168 GLY A CA 1
ATOM 1342 C C . GLY A 1 168 ? 9.242 6.648 -9.195 1 95.56 168 GLY A C 1
ATOM 1343 O O . GLY A 1 168 ? 8.922 5.82 -10.055 1 95.56 168 GLY A O 1
ATOM 1344 N N . SER A 1 169 ? 8.398 7.5 -8.586 1 95.81 169 SER A N 1
ATOM 1345 C CA . SER A 1 169 ? 6.977 7.484 -8.906 1 95.81 169 SER A CA 1
ATOM 1346 C C . SER A 1 169 ? 6.73 7.902 -10.352 1 95.81 169 SER A C 1
ATOM 1348 O O . SER A 1 169 ? 7.277 8.906 -10.812 1 95.81 169 SER A O 1
ATOM 1350 N N . ARG A 1 170 ? 5.867 7.105 -11.016 1 95.56 170 ARG A N 1
ATOM 1351 C CA . ARG A 1 170 ? 5.418 7.445 -12.359 1 95.56 170 ARG A CA 1
ATOM 1352 C C . ARG A 1 170 ? 3.918 7.707 -12.391 1 95.56 170 ARG A C 1
ATOM 1354 O O . ARG A 1 170 ? 3.246 7.418 -13.383 1 95.56 170 ARG A O 1
ATOM 1361 N N . VAL A 1 171 ? 3.412 8.188 -11.305 1 94.38 171 VAL A N 1
ATOM 1362 C CA . VAL A 1 171 ? 1.986 8.461 -11.172 1 94.38 171 VAL A CA 1
ATOM 1363 C C . VAL A 1 171 ? 1.558 9.477 -12.234 1 94.38 171 VAL A C 1
ATOM 1365 O O . VAL A 1 171 ? 0.419 9.445 -12.711 1 94.38 171 VAL A O 1
ATOM 1368 N N . TYR A 1 172 ? 2.449 10.328 -12.617 1 94.5 172 TYR A N 1
ATOM 1369 C CA . TYR A 1 172 ? 2.16 11.344 -13.625 1 94.5 172 TYR A CA 1
ATOM 1370 C C . TYR A 1 172 ? 1.831 10.711 -14.969 1 94.5 172 TYR A C 1
ATOM 1372 O O . TYR A 1 172 ? 1.304 11.375 -15.859 1 94.5 172 TYR A O 1
ATOM 1380 N N . GLN A 1 173 ? 2.115 9.43 -15.141 1 94.69 173 GLN A N 1
ATOM 1381 C CA . GLN A 1 173 ? 1.855 8.727 -16.391 1 94.69 173 GLN A CA 1
ATOM 1382 C C . GLN A 1 173 ? 0.505 8.016 -16.359 1 94.69 173 GLN A C 1
ATOM 1384 O O . GLN A 1 173 ? 0.136 7.324 -17.297 1 94.69 173 GLN A O 1
ATOM 1389 N N . ASP A 1 174 ? -0.225 8.18 -15.266 1 94.56 174 ASP A N 1
ATOM 1390 C CA . ASP A 1 174 ? -1.531 7.539 -15.156 1 94.56 174 ASP A CA 1
ATOM 1391 C C . ASP A 1 174 ? -2.486 8.047 -16.234 1 94.56 174 ASP A C 1
ATOM 1393 O O . ASP A 1 174 ? -2.344 9.164 -16.719 1 94.56 174 ASP A O 1
ATOM 1397 N N . LEU A 1 175 ? -3.48 7.191 -16.547 1 91.69 175 LEU A N 1
ATOM 1398 C CA . LEU A 1 175 ? -4.453 7.484 -17.594 1 91.69 175 LEU A CA 1
ATOM 1399 C C . LEU A 1 175 ? -5.207 8.773 -17.281 1 91.69 175 LEU A C 1
ATOM 1401 O O . LEU A 1 175 ? -5.594 9.508 -18.203 1 91.69 175 LEU A O 1
ATOM 1405 N N . GLU A 1 176 ? -5.391 9.094 -16.016 1 90.94 176 GLU A N 1
ATOM 1406 C CA . GLU A 1 176 ? -6.121 10.281 -15.586 1 90.94 176 GLU A CA 1
ATOM 1407 C C . GLU A 1 176 ? -5.453 11.555 -16.109 1 90.94 176 GLU A C 1
ATOM 1409 O O . GLU A 1 176 ? -6.105 12.586 -16.25 1 90.94 176 GLU A O 1
ATOM 1414 N N . ASN A 1 177 ? -4.156 11.523 -16.234 1 89.5 177 ASN A N 1
ATOM 1415 C CA . ASN A 1 177 ? -3.418 12.688 -16.719 1 89.5 177 ASN A CA 1
ATOM 1416 C C . ASN A 1 177 ? -3.434 12.781 -18.234 1 89.5 177 ASN A C 1
ATOM 1418 O O . ASN A 1 177 ? -3.105 13.828 -18.797 1 89.5 177 ASN A O 1
ATOM 1422 N N . LYS A 1 178 ? -3.697 11.797 -18.906 1 81.62 178 LYS A N 1
ATOM 1423 C CA . LYS A 1 178 ? -3.822 11.812 -20.359 1 81.62 178 LYS A CA 1
ATOM 1424 C C . LYS A 1 178 ? -5.168 12.391 -20.781 1 81.62 178 LYS A C 1
ATOM 1426 O O . LYS A 1 178 ? -5.258 13.062 -21.812 1 81.62 178 LYS A O 1
ATOM 1431 N N . GLN A 1 179 ? -6.137 12.188 -20.016 1 70.19 179 GLN A N 1
ATOM 1432 C CA . GLN A 1 179 ? -7.473 12.688 -20.344 1 70.19 179 GLN A CA 1
ATOM 1433 C C . GLN A 1 179 ? -7.562 14.188 -20.109 1 70.19 179 GLN A C 1
ATOM 1435 O O . GLN A 1 179 ? -8.352 14.875 -20.781 1 70.19 179 GLN A O 1
ATOM 1440 N N . ASN A 1 180 ? -6.836 14.727 -19.203 1 57.47 180 ASN A N 1
ATOM 1441 C CA . ASN A 1 180 ? -6.902 16.156 -18.906 1 57.47 180 ASN A CA 1
ATOM 1442 C C . ASN A 1 180 ? -6.16 16.969 -19.953 1 57.47 180 ASN A C 1
ATOM 1444 O O . ASN A 1 180 ? -6.312 18.203 -20.016 1 57.47 180 ASN A O 1
ATOM 1448 N N . LYS A 1 181 ? -5.242 16.484 -20.672 1 54.97 181 LYS A N 1
ATOM 1449 C CA . LYS A 1 181 ? -4.523 17.234 -21.703 1 54.97 181 LYS A CA 1
ATOM 1450 C C . LYS A 1 181 ? -5.348 17.328 -22.984 1 54.97 181 LYS A C 1
ATOM 1452 O O . LYS A 1 181 ? -4.988 18.078 -23.906 1 54.97 181 LYS A O 1
ATOM 1457 N N . ASN A 1 182 ? -6.27 16.594 -23.219 1 42.81 182 ASN A N 1
ATOM 1458 C CA . ASN A 1 182 ? -7.102 16.859 -24.391 1 42.81 182 ASN A CA 1
ATOM 1459 C C . ASN A 1 182 ? -8.211 17.859 -24.062 1 42.81 182 ASN A C 1
ATOM 1461 O O . ASN A 1 182 ? -8.875 17.75 -23.047 1 42.81 182 ASN A O 1
ATOM 1465 N N . MET B 1 1 ? -8.023 -17.562 -0.038 1 91.44 1 MET B N 1
ATOM 1466 C CA . MET B 1 1 ? -7.363 -17.484 -1.338 1 91.44 1 MET B CA 1
ATOM 1467 C C . MET B 1 1 ? -7.57 -16.109 -1.972 1 91.44 1 MET B C 1
ATOM 1469 O O . MET B 1 1 ? -8.68 -15.578 -1.96 1 91.44 1 MET B O 1
ATOM 1473 N N . ILE B 1 2 ? -6.523 -15.547 -2.568 1 96.62 2 ILE B N 1
ATOM 1474 C CA . ILE B 1 2 ? -6.613 -14.234 -3.209 1 96.62 2 ILE B CA 1
ATOM 1475 C C . ILE B 1 2 ? -7.371 -14.359 -4.531 1 96.62 2 ILE B C 1
ATOM 1477 O O . ILE B 1 2 ? -7.148 -15.305 -5.293 1 96.62 2 ILE B O 1
ATOM 1481 N N . LEU B 1 3 ? -8.266 -13.406 -4.805 1 97.5 3 LEU B N 1
ATOM 1482 C CA . LEU B 1 3 ? -9.125 -13.484 -5.984 1 97.5 3 LEU B CA 1
ATOM 1483 C C . LEU B 1 3 ? -8.43 -12.883 -7.199 1 97.5 3 LEU B C 1
ATOM 1485 O O . LEU B 1 3 ? -7.789 -11.828 -7.098 1 97.5 3 LEU B O 1
ATOM 1489 N N . SER B 1 4 ? -8.578 -13.516 -8.359 1 97.62 4 SER B N 1
ATOM 1490 C CA . SER B 1 4 ? -8.078 -13.031 -9.648 1 97.62 4 SER B CA 1
ATOM 1491 C C . SER B 1 4 ? -9.039 -12.031 -10.273 1 97.62 4 SER B C 1
ATOM 1493 O O . SER B 1 4 ? -10.195 -11.922 -9.859 1 97.62 4 SER B O 1
ATOM 1495 N N . ASP B 1 5 ? -8.492 -11.383 -11.305 1 97.94 5 ASP B N 1
ATOM 1496 C CA . ASP B 1 5 ? -9.344 -10.469 -12.07 1 97.94 5 ASP B CA 1
ATOM 1497 C C . ASP B 1 5 ? -10.539 -11.211 -12.672 1 97.94 5 ASP B C 1
ATOM 1499 O O . ASP B 1 5 ? -11.641 -10.664 -12.75 1 97.94 5 ASP B O 1
ATOM 1503 N N . ARG B 1 6 ? -10.359 -12.461 -13.062 1 97.88 6 ARG B N 1
ATOM 1504 C CA . ARG B 1 6 ? -11.445 -13.266 -13.617 1 97.88 6 ARG B CA 1
ATOM 1505 C C . ARG B 1 6 ? -12.57 -13.438 -12.602 1 97.88 6 ARG B C 1
ATOM 1507 O O . ARG B 1 6 ? -13.742 -13.195 -12.914 1 97.88 6 ARG B O 1
ATOM 1514 N N . THR B 1 7 ? -12.188 -13.828 -11.43 1 98 7 THR B N 1
ATOM 1515 C CA . THR B 1 7 ? -13.164 -14.078 -10.375 1 98 7 THR B CA 1
ATOM 1516 C C . THR B 1 7 ? -13.82 -12.773 -9.93 1 98 7 THR B C 1
ATOM 1518 O O . THR B 1 7 ? -15.039 -12.719 -9.719 1 98 7 THR B O 1
ATOM 1521 N N . ILE B 1 8 ? -13.039 -11.719 -9.828 1 98.12 8 ILE B N 1
ATOM 1522 C CA . ILE B 1 8 ? -13.539 -10.414 -9.43 1 98.12 8 ILE B CA 1
ATOM 1523 C C . ILE B 1 8 ? -14.602 -9.945 -10.422 1 98.12 8 ILE B C 1
ATOM 1525 O O . ILE B 1 8 ? -15.695 -9.531 -10.016 1 98.12 8 ILE B O 1
ATOM 1529 N N . ASN B 1 9 ? -14.273 -10.039 -11.688 1 98.06 9 ASN B N 1
ATOM 1530 C CA . ASN B 1 9 ? -15.203 -9.625 -12.727 1 98.06 9 ASN B CA 1
ATOM 1531 C C . ASN B 1 9 ? -16.516 -10.414 -12.648 1 98.06 9 ASN B C 1
ATOM 1533 O O . ASN B 1 9 ? -17.594 -9.836 -12.758 1 98.06 9 ASN B O 1
ATOM 1537 N N . GLN B 1 10 ? -16.406 -11.68 -12.492 1 98.06 10 GLN B N 1
ATOM 1538 C CA . GLN B 1 10 ? -17.578 -12.539 -12.406 1 98.06 10 GLN B CA 1
ATOM 1539 C C . GLN B 1 10 ? -18.453 -12.164 -11.219 1 98.06 10 GLN B C 1
ATOM 1541 O O . GLN B 1 10 ? -19.672 -12.094 -11.336 1 98.06 10 GLN B O 1
ATOM 1546 N N . MET B 1 11 ? -17.844 -11.93 -10.094 1 98 11 MET B N 1
ATOM 1547 C CA . MET B 1 11 ? -18.578 -11.609 -8.875 1 98 11 MET B CA 1
ATOM 1548 C C . MET B 1 11 ? -19.297 -10.273 -9.008 1 98 11 MET B C 1
ATOM 1550 O O . MET B 1 11 ? -20.406 -10.102 -8.5 1 98 11 MET B O 1
ATOM 1554 N N . ILE B 1 12 ? -18.656 -9.305 -9.633 1 98.06 12 ILE B N 1
ATOM 1555 C CA . ILE B 1 12 ? -19.266 -8.008 -9.867 1 98.06 12 ILE B CA 1
ATOM 1556 C C . ILE B 1 12 ? -20.469 -8.172 -10.812 1 98.06 12 ILE B C 1
ATOM 1558 O O . ILE B 1 12 ? -21.547 -7.641 -10.555 1 98.06 12 ILE B O 1
ATOM 1562 N N . LYS B 1 13 ? -20.281 -8.891 -11.875 1 97.56 13 LYS B N 1
ATOM 1563 C CA . LYS B 1 13 ? -21.328 -9.125 -12.859 1 97.56 13 LYS B CA 1
ATOM 1564 C C . LYS B 1 13 ? -22.547 -9.805 -12.219 1 97.56 13 LYS B C 1
ATOM 1566 O O . LYS B 1 13 ? -23.688 -9.477 -12.539 1 97.56 13 LYS B O 1
ATOM 1571 N N . ASN B 1 14 ? -22.297 -10.727 -11.281 1 97.69 14 ASN B N 1
ATOM 1572 C CA . ASN B 1 14 ? -23.344 -11.492 -10.625 1 97.69 14 ASN B CA 1
ATOM 1573 C C . ASN B 1 14 ? -23.984 -10.711 -9.484 1 97.69 14 ASN B C 1
ATOM 1575 O O . ASN B 1 14 ? -24.922 -11.18 -8.844 1 97.69 14 ASN B O 1
ATOM 1579 N N . GLY B 1 15 ? -23.406 -9.578 -9.109 1 97 15 GLY B N 1
ATOM 1580 C CA . GLY B 1 15 ? -23.953 -8.758 -8.039 1 97 15 GLY B CA 1
ATOM 1581 C C . GLY B 1 15 ? -23.5 -9.195 -6.66 1 97 15 GLY B C 1
ATOM 1582 O O . GLY B 1 15 ? -24.031 -8.719 -5.648 1 97 15 GLY B O 1
ATOM 1583 N N . GLU B 1 16 ? -22.578 -10.141 -6.559 1 97.19 16 GLU B N 1
ATOM 1584 C CA . GLU B 1 16 ? -22.078 -10.641 -5.281 1 97.19 16 GLU B CA 1
ATOM 1585 C C . GLU B 1 16 ? -21.125 -9.633 -4.633 1 97.19 16 GLU B C 1
ATOM 1587 O O . GLU B 1 16 ? -21.031 -9.562 -3.404 1 97.19 16 GLU B O 1
ATOM 1592 N N . LEU B 1 17 ? -20.375 -9.016 -5.461 1 98 17 LEU B N 1
ATOM 1593 C CA . LEU B 1 17 ? -19.453 -7.941 -5.082 1 98 17 LEU B CA 1
ATOM 1594 C C . LEU B 1 17 ? -19.891 -6.617 -5.707 1 98 17 LEU B C 1
ATOM 1596 O O . LEU B 1 17 ? -20.109 -6.535 -6.918 1 98 17 LEU B O 1
ATOM 1600 N N . VAL B 1 18 ? -20.016 -5.613 -4.812 1 98.38 18 VAL B N 1
ATOM 1601 C CA . VAL B 1 18 ? -20.438 -4.312 -5.32 1 98.38 18 VAL B CA 1
ATOM 1602 C C . VAL B 1 18 ? -19.312 -3.291 -5.113 1 98.38 18 VAL B C 1
ATOM 1604 O O . VAL B 1 18 ? -18.781 -3.17 -4.016 1 98.38 18 VAL B O 1
ATOM 1607 N N . VAL B 1 19 ? -18.906 -2.617 -6.113 1 98.25 19 VAL B N 1
ATOM 1608 C CA . VAL B 1 19 ? -17.984 -1.487 -6.137 1 98.25 19 VAL B CA 1
ATOM 1609 C C . VAL B 1 19 ? -18.516 -0.399 -7.062 1 98.25 19 VAL B C 1
ATOM 1611 O O . VAL B 1 19 ? -18.531 -0.568 -8.281 1 98.25 19 VAL B O 1
ATOM 1614 N N . GLU B 1 20 ? -18.938 0.734 -6.461 1 98.06 20 GLU B N 1
ATOM 1615 C CA . GLU B 1 20 ? -19.594 1.755 -7.273 1 98.06 20 GLU B CA 1
ATOM 1616 C C . GLU B 1 20 ? -19.141 3.154 -6.871 1 98.06 20 GLU B C 1
ATOM 1618 O O . GLU B 1 20 ? -19.078 3.479 -5.684 1 98.06 20 GLU B O 1
ATOM 1623 N N . PRO B 1 21 ? -18.875 4.039 -7.824 1 98.31 21 PRO B N 1
ATOM 1624 C CA . PRO B 1 21 ? -18.781 3.758 -9.258 1 98.31 21 PRO B CA 1
ATOM 1625 C C . PRO B 1 21 ? -17.547 2.947 -9.625 1 98.31 21 PRO B C 1
ATOM 1627 O O . PRO B 1 21 ? -16.562 2.959 -8.891 1 98.31 21 PRO B O 1
ATOM 1630 N N . LEU B 1 22 ? -17.625 2.213 -10.758 1 97.94 22 LEU B N 1
ATOM 1631 C CA . LEU B 1 22 ? -16.516 1.369 -11.188 1 97.94 22 LEU B CA 1
ATOM 1632 C C . LEU B 1 22 ? -16.297 1.473 -12.688 1 97.94 22 LEU B C 1
ATOM 1634 O O . LEU B 1 22 ? -17.266 1.453 -13.461 1 97.94 22 LEU B O 1
ATOM 1638 N N . GLU B 1 23 ? -15.086 1.668 -13.055 1 97 23 GLU B N 1
ATOM 1639 C CA . GLU B 1 23 ? -14.68 1.576 -14.453 1 97 23 GLU B CA 1
ATOM 1640 C C . GLU B 1 23 ? -13.797 0.354 -14.688 1 97 23 GLU B C 1
ATOM 1642 O O . GLU B 1 23 ? -13.102 -0.104 -13.773 1 97 23 GLU B O 1
ATOM 1647 N N . GLU B 1 24 ? -13.688 -0.12 -15.867 1 95.06 24 GLU B N 1
ATOM 1648 C CA . GLU B 1 24 ? -13 -1.365 -16.203 1 95.06 24 GLU B CA 1
ATOM 1649 C C . GLU B 1 24 ? -11.516 -1.284 -15.859 1 95.06 24 GLU B C 1
ATOM 1651 O O . GLU B 1 24 ? -10.922 -2.262 -15.398 1 95.06 24 GLU B O 1
ATOM 1656 N N . TYR B 1 25 ? -10.945 -0.114 -16.078 1 95.12 25 TYR B N 1
ATOM 1657 C CA . TYR B 1 25 ? -9.5 0.018 -15.922 1 95.12 25 TYR B CA 1
ATOM 1658 C C . TYR B 1 25 ? -9.102 -0.102 -14.461 1 95.12 25 TYR B C 1
ATOM 1660 O O . TYR B 1 25 ? -7.918 -0.254 -14.141 1 95.12 25 TYR B O 1
ATOM 1668 N N . GLN B 1 26 ? -10.055 -0.039 -13.602 1 97.5 26 GLN B N 1
ATOM 1669 C CA . GLN B 1 26 ? -9.766 -0.134 -12.172 1 97.5 26 GLN B CA 1
ATOM 1670 C C . GLN B 1 26 ? -9.492 -1.578 -11.758 1 97.5 26 GLN B C 1
ATOM 1672 O O . GLN B 1 26 ? -8.922 -1.829 -10.695 1 97.5 26 GLN B O 1
ATOM 1677 N N . ILE B 1 27 ? -9.969 -2.523 -12.516 1 97.56 27 ILE B N 1
ATOM 1678 C CA . ILE B 1 27 ? -9.734 -3.932 -12.203 1 97.56 27 ILE B CA 1
ATOM 1679 C C . ILE B 1 27 ? -8.32 -4.324 -12.625 1 97.56 27 ILE B C 1
ATOM 1681 O O . ILE B 1 27 ? -7.969 -4.238 -13.805 1 97.56 27 ILE B O 1
ATOM 1685 N N . GLN B 1 28 ? -7.523 -4.746 -11.68 1 96.56 28 GLN B N 1
ATOM 1686 C CA . GLN B 1 28 ? -6.141 -5.168 -11.867 1 96.56 28 GLN B CA 1
ATOM 1687 C C . GLN B 1 28 ? -6.012 -6.688 -11.773 1 96.56 28 GLN B C 1
ATOM 1689 O O . GLN B 1 28 ? -6.984 -7.379 -11.461 1 96.56 28 GLN B O 1
ATOM 1694 N N . PRO B 1 29 ? -4.863 -7.266 -12.031 1 96 29 PRO B N 1
ATOM 1695 C CA . PRO B 1 29 ? -4.742 -8.727 -12.109 1 96 29 PRO B CA 1
ATOM 1696 C C . PRO B 1 29 ? -5.246 -9.43 -10.852 1 96 29 PRO B C 1
ATOM 1698 O O . PRO B 1 29 ? -5.793 -10.531 -10.93 1 96 29 PRO B O 1
ATOM 1701 N N . ALA B 1 30 ? -5.051 -8.758 -9.703 1 96.94 30 ALA B N 1
ATOM 1702 C CA . ALA B 1 30 ? -5.426 -9.414 -8.461 1 96.94 30 ALA B CA 1
ATOM 1703 C C . ALA B 1 30 ? -5.93 -8.398 -7.434 1 96.94 30 ALA B C 1
ATOM 1705 O O . ALA B 1 30 ? -5.715 -8.562 -6.23 1 96.94 30 ALA B O 1
ATOM 1706 N N . SER B 1 31 ? -6.523 -7.336 -7.922 1 96.75 31 SER B N 1
ATOM 1707 C CA . SER B 1 31 ? -7.012 -6.277 -7.047 1 96.75 31 SER B CA 1
ATOM 1708 C C . SER B 1 31 ? -7.934 -5.32 -7.797 1 96.75 31 SER B C 1
ATOM 1710 O O . SER B 1 31 ? -8.148 -5.473 -9 1 96.75 31 SER B O 1
ATOM 1712 N N . ILE B 1 32 ? -8.555 -4.418 -7.043 1 97.75 32 ILE B N 1
ATOM 1713 C CA . ILE B 1 32 ? -9.336 -3.324 -7.605 1 97.75 32 ILE B CA 1
ATOM 1714 C C . ILE B 1 32 ? -8.758 -1.987 -7.148 1 97.75 32 ILE B C 1
ATOM 1716 O O . ILE B 1 32 ? -8.727 -1.695 -5.953 1 97.75 32 ILE B O 1
ATOM 1720 N N . ASP B 1 33 ? -8.359 -1.182 -8.094 1 97.38 33 ASP B N 1
ATOM 1721 C CA . ASP B 1 33 ? -7.93 0.17 -7.754 1 97.38 33 ASP B CA 1
ATOM 1722 C C . ASP B 1 33 ? -9.109 1.028 -7.301 1 97.38 33 ASP B C 1
ATOM 1724 O O . ASP B 1 33 ? -10.172 1.015 -7.93 1 97.38 33 ASP B O 1
ATOM 1728 N N . LEU B 1 34 ? -8.938 1.736 -6.242 1 97.19 34 LEU B N 1
ATOM 1729 C CA . LEU B 1 34 ? -9.961 2.662 -5.762 1 97.19 34 LEU B CA 1
ATOM 1730 C C . LEU B 1 34 ? -9.469 4.105 -5.852 1 97.19 34 LEU B C 1
ATOM 1732 O O . LEU B 1 34 ? -8.266 4.363 -5.766 1 97.19 34 LEU B O 1
ATOM 1736 N N . ARG B 1 35 ? -10.422 4.969 -6.016 1 98.25 35 ARG B N 1
ATOM 1737 C CA . ARG B 1 35 ? -10.094 6.375 -6.238 1 98.25 35 ARG B CA 1
ATOM 1738 C C . ARG B 1 35 ? -10.359 7.203 -4.984 1 98.25 35 ARG B C 1
ATOM 1740 O O . ARG B 1 35 ? -11.195 6.836 -4.156 1 98.25 35 ARG B O 1
ATOM 1747 N N . LEU B 1 36 ? -9.617 8.297 -4.898 1 98.06 36 LEU B N 1
ATOM 1748 C CA . LEU B 1 36 ? -9.766 9.242 -3.797 1 98.06 36 LEU B CA 1
ATOM 1749 C C . LEU B 1 36 ? -11.094 9.977 -3.883 1 98.06 36 LEU B C 1
ATOM 1751 O O . LEU B 1 36 ? -11.469 10.469 -4.949 1 98.06 36 LEU B O 1
ATOM 1755 N N . GLY B 1 37 ? -11.852 10.008 -2.742 1 97.94 37 GLY B N 1
ATOM 1756 C CA . GLY B 1 37 ? -13.047 10.836 -2.654 1 97.94 37 GLY B CA 1
ATOM 1757 C C . GLY B 1 37 ? -12.742 12.289 -2.332 1 97.94 37 GLY B C 1
ATOM 1758 O O . GLY B 1 37 ? -11.594 12.727 -2.428 1 97.94 37 GLY B O 1
ATOM 1759 N N . SER B 1 38 ? -13.812 13.055 -1.927 1 98.38 38 SER B N 1
ATOM 1760 C CA . SER B 1 38 ? -13.648 14.492 -1.724 1 98.38 38 SER B CA 1
ATOM 1761 C C . SER B 1 38 ? -13.836 14.867 -0.258 1 98.38 38 SER B C 1
ATOM 1763 O O . SER B 1 38 ? -13.773 16.047 0.1 1 98.38 38 SER B O 1
ATOM 1765 N N . SER B 1 39 ? -14.094 13.898 0.553 1 98.12 39 SER B N 1
ATOM 1766 C CA . SER B 1 39 ? -14.305 14.125 1.979 1 98.12 39 SER B CA 1
ATOM 1767 C C . SER B 1 39 ? -13.023 13.875 2.773 1 98.12 39 SER B C 1
ATOM 1769 O O . SER B 1 39 ? -12.406 12.82 2.645 1 98.12 39 SER B O 1
ATOM 1771 N N . PHE B 1 40 ? -12.672 14.844 3.621 1 97.88 40 PHE B N 1
ATOM 1772 C CA . PHE B 1 40 ? -11.461 14.75 4.426 1 97.88 40 PHE B CA 1
ATOM 1773 C C . PHE B 1 40 ? -11.734 15.156 5.867 1 97.88 40 PHE B C 1
ATOM 1775 O O . PHE B 1 40 ? -12.594 16 6.125 1 97.88 40 PHE B O 1
ATOM 1782 N N . LEU B 1 41 ? -11.055 14.539 6.816 1 96.81 41 LEU B N 1
ATOM 1783 C CA . LEU B 1 41 ? -11.086 14.922 8.227 1 96.81 41 LEU B CA 1
ATOM 1784 C C . LEU B 1 41 ? -9.68 15.18 8.75 1 96.81 41 LEU B C 1
ATOM 1786 O O . LEU B 1 41 ? -8.766 14.383 8.508 1 96.81 41 LEU B O 1
ATOM 1790 N N . LYS B 1 42 ? -9.562 16.219 9.391 1 95.25 42 LYS B N 1
ATOM 1791 C CA . LYS B 1 42 ? -8.344 16.531 10.133 1 95.25 42 LYS B CA 1
ATOM 1792 C C . LYS B 1 42 ? -8.641 16.781 11.602 1 95.25 42 LYS B C 1
ATOM 1794 O O . LYS B 1 42 ? -9.656 17.391 11.945 1 95.25 42 LYS B O 1
ATOM 1799 N N . ILE B 1 43 ? -7.727 16.297 12.43 1 92.75 43 ILE B N 1
ATOM 1800 C CA . ILE B 1 43 ? -7.91 16.547 13.859 1 92.75 43 ILE B CA 1
ATOM 1801 C C . ILE B 1 43 ? -7.887 18.047 14.133 1 92.75 43 ILE B C 1
ATOM 1803 O O . ILE B 1 43 ? -7.062 18.781 13.578 1 92.75 43 ILE B O 1
ATOM 1807 N N . ASP B 1 44 ? -8.836 18.469 14.922 1 92.75 44 ASP B N 1
ATOM 1808 C CA . ASP B 1 44 ? -8.82 19.859 15.367 1 92.75 44 ASP B CA 1
ATOM 1809 C C . ASP B 1 44 ? -7.867 20.047 16.547 1 92.75 44 ASP B C 1
ATOM 1811 O O . ASP B 1 44 ? -8.281 19.938 17.703 1 92.75 44 ASP B O 1
ATOM 1815 N N . GLU B 1 45 ? -6.734 20.375 16.219 1 88.5 45 GLU B N 1
ATOM 1816 C CA . GLU B 1 45 ? -5.676 20.438 17.219 1 88.5 45 GLU B CA 1
ATOM 1817 C C . GLU B 1 45 ? -5.891 21.609 18.188 1 88.5 45 GLU B C 1
ATOM 1819 O O . GLU B 1 45 ? -5.289 21.656 19.25 1 88.5 45 GLU B O 1
ATOM 1824 N N . ASN B 1 46 ? -6.695 22.531 17.859 1 89.5 46 ASN B N 1
ATOM 1825 C CA . ASN B 1 46 ? -6.938 23.688 18.719 1 89.5 46 ASN B CA 1
ATOM 1826 C C . ASN B 1 46 ? -7.945 23.359 19.812 1 89.5 46 ASN B C 1
ATOM 1828 O O . ASN B 1 46 ? -8.109 24.141 20.75 1 89.5 46 ASN B O 1
ATOM 1832 N N . LEU B 1 47 ? -8.562 22.297 19.703 1 88.19 47 LEU B N 1
ATOM 1833 C CA . LEU B 1 47 ? -9.641 21.984 20.641 1 88.19 47 LEU B CA 1
ATOM 1834 C C . LEU B 1 47 ? -9.258 20.812 21.531 1 88.19 47 LEU B C 1
ATOM 1836 O O . LEU B 1 47 ? -10.016 20.453 22.453 1 88.19 47 LEU B O 1
ATOM 1840 N N . MET B 1 48 ? -8.117 20.172 21.25 1 84.69 48 MET B N 1
ATOM 1841 C CA . MET B 1 48 ? -7.738 19 22.047 1 84.69 48 MET B CA 1
ATOM 1842 C C . MET B 1 48 ? -6.273 19.078 22.453 1 84.69 48 MET B C 1
ATOM 1844 O O . MET B 1 48 ? -5.406 19.359 21.625 1 84.69 48 MET B O 1
ATOM 1848 N N . GLU B 1 49 ? -6 18.781 23.75 1 85.19 49 GLU B N 1
ATOM 1849 C CA . GLU B 1 49 ? -4.621 18.734 24.219 1 85.19 49 GLU B CA 1
ATOM 1850 C C . GLU B 1 49 ? -3.996 17.359 23.969 1 85.19 49 GLU B C 1
ATOM 1852 O O . GLU B 1 49 ? -2.812 17.266 23.641 1 85.19 49 GLU B O 1
ATOM 1857 N N . VAL B 1 50 ? -4.887 16.312 24.203 1 90.94 50 VAL B N 1
ATOM 1858 C CA . VAL B 1 50 ? -4.426 14.938 24.062 1 90.94 50 VAL B CA 1
ATOM 1859 C C . VAL B 1 50 ? -5.566 14.062 23.547 1 90.94 50 VAL B C 1
ATOM 1861 O O . VAL B 1 50 ? -6.734 14.32 23.844 1 90.94 50 VAL B O 1
ATOM 1864 N N . MET B 1 51 ? -5.227 13.156 22.812 1 90.5 51 MET B N 1
ATOM 1865 C CA . MET B 1 51 ? -6.195 12.148 22.391 1 90.5 51 MET B CA 1
ATOM 1866 C C . MET B 1 51 ? -6.168 10.945 23.328 1 90.5 51 MET B C 1
ATOM 1868 O O . MET B 1 51 ? -5.094 10.492 23.734 1 90.5 51 MET B O 1
ATOM 1872 N N . THR B 1 52 ? -7.316 10.484 23.625 1 91.25 52 THR B N 1
ATOM 1873 C CA . THR B 1 52 ? -7.422 9.289 24.438 1 91.25 52 THR B CA 1
ATOM 1874 C C . THR B 1 52 ? -8.359 8.273 23.797 1 91.25 52 THR B C 1
ATOM 1876 O O . THR B 1 52 ? -9.094 8.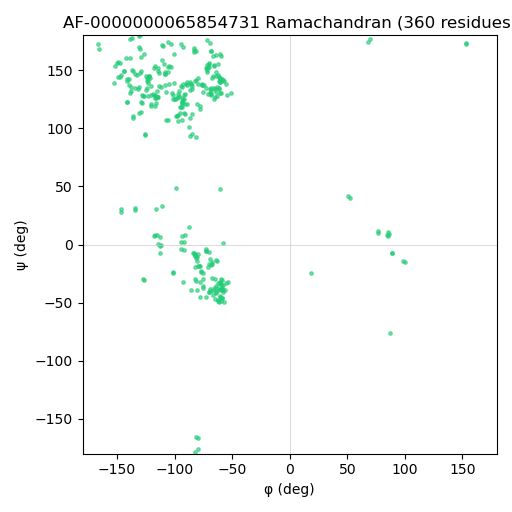602 22.859 1 91.25 52 THR B O 1
ATOM 1879 N N . LEU B 1 53 ? -8.414 7.066 24.234 1 90.94 53 LEU B N 1
ATOM 1880 C CA . LEU B 1 53 ? -9.289 6.027 23.703 1 90.94 53 LEU B CA 1
ATOM 1881 C C . LEU B 1 53 ? -10.703 6.18 24.25 1 90.94 53 LEU B C 1
ATOM 1883 O O . LEU B 1 53 ? -11.641 5.57 23.734 1 90.94 53 LEU B O 1
ATOM 1887 N N . ASN B 1 54 ? -10.734 7.039 25.141 1 90.19 54 ASN B N 1
ATOM 1888 C CA . ASN B 1 54 ? -12.008 7.148 25.844 1 90.19 54 ASN B CA 1
ATOM 1889 C C . ASN B 1 54 ? -12.82 8.336 25.359 1 90.19 54 ASN B C 1
ATOM 1891 O O . ASN B 1 54 ? -14.039 8.375 25.531 1 90.19 54 ASN B O 1
ATOM 1895 N N . ASP B 1 55 ? -12.195 9.281 24.828 1 90.5 55 ASP B N 1
ATOM 1896 C CA . ASP B 1 55 ? -12.867 10.531 24.469 1 90.5 55 ASP B CA 1
ATOM 1897 C C . ASP B 1 55 ? -13.062 10.633 22.969 1 90.5 55 ASP B C 1
ATOM 1899 O O . ASP B 1 55 ? -12.234 10.156 22.188 1 90.5 55 ASP B O 1
ATOM 1903 N N . GLU B 1 56 ? -14.109 11.281 22.672 1 92.31 56 GLU B N 1
ATOM 1904 C CA . GLU B 1 56 ? -14.352 11.555 21.25 1 92.31 56 GLU B CA 1
ATOM 1905 C C . GLU B 1 56 ? -13.328 12.531 20.688 1 92.31 56 GLU B C 1
ATOM 1907 O O . GLU B 1 56 ? -13.031 13.555 21.312 1 92.31 56 GLU B O 1
ATOM 1912 N N . ILE B 1 57 ? -12.82 12.195 19.641 1 92.81 57 ILE B N 1
ATOM 1913 C CA . ILE B 1 57 ? -11.867 13.078 18.984 1 92.81 57 ILE B CA 1
ATOM 1914 C C . ILE B 1 57 ? -12.617 14.141 18.172 1 92.81 57 ILE B C 1
ATOM 1916 O O . ILE B 1 57 ? -13.602 13.828 17.5 1 92.81 57 ILE B O 1
ATOM 1920 N N . LYS B 1 58 ? -12.133 15.297 18.188 1 93.94 58 LYS B N 1
ATOM 1921 C CA . LYS B 1 58 ? -12.727 16.406 17.422 1 93.94 58 LYS B CA 1
ATOM 1922 C C . LYS B 1 58 ? -12.016 16.594 16.094 1 93.94 58 LYS B C 1
ATOM 1924 O O . LYS B 1 58 ? -10.805 16.781 16.047 1 93.94 58 LYS B O 1
ATOM 1929 N N . TYR B 1 59 ? -12.875 16.578 15.086 1 95.31 59 TYR B N 1
ATOM 1930 C CA . TYR B 1 59 ? -12.312 16.688 13.75 1 95.31 59 TYR B CA 1
ATOM 1931 C C . TYR B 1 59 ? -12.805 17.953 13.047 1 95.31 59 TYR B C 1
ATOM 1933 O O . TYR B 1 59 ? -13.898 18.453 13.352 1 95.31 59 TYR B O 1
ATOM 1941 N N . VAL B 1 60 ? -12.008 18.484 12.148 1 95.25 60 VAL B N 1
ATOM 1942 C CA . VAL B 1 60 ? -12.445 19.438 11.141 1 95.25 60 VAL B CA 1
ATOM 1943 C C . VAL B 1 60 ? -12.836 18.703 9.859 1 95.25 60 VAL B C 1
ATOM 1945 O O . VAL B 1 60 ? -12.055 17.922 9.32 1 95.25 60 VAL B O 1
ATOM 1948 N N . ASN B 1 61 ? -14.031 18.906 9.383 1 95.94 61 ASN B N 1
ATOM 1949 C CA . ASN B 1 61 ? -14.531 18.281 8.164 1 95.94 61 ASN B CA 1
ATOM 1950 C C . ASN B 1 61 ? -14.273 19.156 6.941 1 95.94 61 ASN B C 1
ATOM 1952 O O . ASN B 1 61 ? -14.625 20.344 6.945 1 95.94 61 ASN B O 1
ATOM 1956 N N . LEU B 1 62 ? -13.695 18.562 5.957 1 96.5 62 LEU B N 1
ATOM 1957 C CA . LEU B 1 62 ? -13.422 19.297 4.73 1 96.5 62 LEU B CA 1
ATOM 1958 C C . LEU B 1 6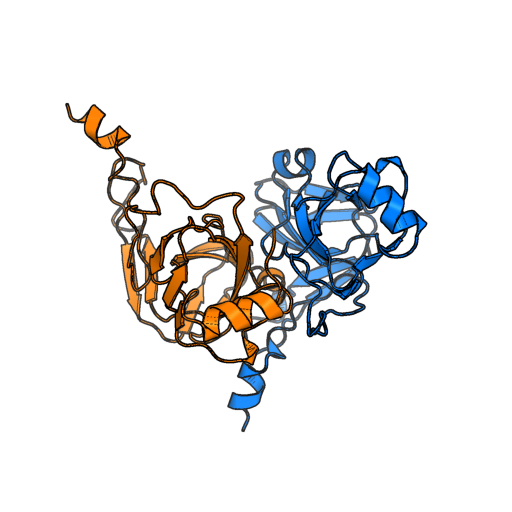2 ? -13.992 18.578 3.516 1 96.5 62 LEU B C 1
ATOM 1960 O O . LEU B 1 62 ? -13.852 17.359 3.395 1 96.5 62 LEU B O 1
ATOM 1964 N N . GLU B 1 63 ? -14.742 19.203 2.717 1 97.69 63 GLU B N 1
ATOM 1965 C CA . GLU B 1 63 ? -15.156 18.75 1.396 1 97.69 63 GLU B CA 1
ATOM 1966 C C . GLU B 1 63 ? -14.43 19.516 0.292 1 97.69 63 GLU B C 1
ATOM 1968 O O . GLU B 1 63 ? -14.695 20.703 0.077 1 97.69 63 GLU B O 1
ATOM 1973 N N . ARG B 1 64 ? -13.469 18.828 -0.384 1 96.56 64 ARG B N 1
ATOM 1974 C CA . ARG B 1 64 ? -12.609 19.5 -1.357 1 96.56 64 ARG B CA 1
ATOM 1975 C C . ARG B 1 64 ? -12.297 18.578 -2.529 1 96.56 64 ARG B C 1
ATOM 1977 O O . ARG B 1 64 ? -12.156 17.359 -2.352 1 96.56 64 ARG B O 1
ATOM 1984 N N . LYS B 1 65 ? -12.117 19.219 -3.664 1 97.5 65 LYS B N 1
ATOM 1985 C CA . LYS B 1 65 ? -11.664 18.469 -4.828 1 97.5 65 LYS B CA 1
ATOM 1986 C C . LYS B 1 65 ? -10.148 18.266 -4.789 1 97.5 65 LYS B C 1
ATOM 1988 O O . LYS B 1 65 ? -9.633 17.312 -5.379 1 97.5 65 LYS B O 1
ATOM 1993 N N . GLU B 1 66 ? -9.508 19.219 -4.215 1 98 66 GLU B N 1
ATOM 1994 C CA . GLU B 1 66 ? -8.062 19.156 -4.016 1 98 66 GLU B CA 1
ATOM 1995 C C . GLU B 1 66 ? -7.695 19.453 -2.564 1 98 66 GLU B C 1
ATOM 1997 O O . GLU B 1 66 ? -8.352 20.25 -1.9 1 98 66 GLU B O 1
ATOM 2002 N N . ILE B 1 67 ? -6.602 18.828 -2.152 1 97.5 67 ILE B N 1
ATOM 2003 C CA . ILE B 1 67 ? -6.145 19.078 -0.791 1 97.5 67 ILE B CA 1
ATOM 2004 C C . ILE B 1 67 ? -4.625 18.953 -0.724 1 97.5 67 ILE B C 1
ATOM 2006 O O . ILE B 1 67 ? -4.035 18.109 -1.412 1 97.5 67 ILE B O 1
ATOM 2010 N N . ILE B 1 68 ? -4.062 19.781 0.082 1 97.75 68 ILE B N 1
ATOM 2011 C CA . ILE B 1 68 ? -2.629 19.688 0.34 1 97.75 68 ILE B CA 1
ATOM 2012 C C . ILE B 1 68 ? -2.383 18.969 1.661 1 97.75 68 ILE B C 1
ATOM 2014 O O . ILE B 1 68 ? -2.971 19.312 2.688 1 97.75 68 ILE B O 1
ATOM 2018 N N . VAL B 1 69 ? -1.595 17.922 1.622 1 97.44 69 VAL B N 1
ATOM 2019 C CA . VAL B 1 69 ? -1.136 17.25 2.834 1 97.44 69 VAL B CA 1
ATOM 2020 C C . VAL B 1 69 ? 0.239 17.797 3.23 1 97.44 69 VAL B C 1
ATOM 2022 O O . VAL B 1 69 ? 1.234 17.516 2.553 1 97.44 69 VAL B O 1
ATOM 2025 N N . PRO B 1 70 ? 0.319 18.484 4.352 1 97 70 PRO B N 1
ATOM 2026 C CA . PRO B 1 70 ? 1.607 19.047 4.777 1 97 70 PRO B CA 1
ATOM 2027 C C . PRO B 1 70 ? 2.625 17.953 5.129 1 97 70 PRO B C 1
ATOM 2029 O O . PRO B 1 70 ? 2.252 16.812 5.359 1 97 70 PRO B O 1
ATOM 2032 N N . PRO B 1 71 ? 3.949 18.344 5.16 1 95.88 71 PRO B N 1
ATOM 2033 C CA . PRO B 1 71 ? 5 17.391 5.535 1 95.88 71 PRO B CA 1
ATOM 2034 C C . PRO B 1 71 ? 4.762 16.75 6.902 1 95.88 71 PRO B C 1
ATOM 2036 O O . PRO B 1 71 ? 4.34 17.438 7.84 1 95.88 71 PRO B O 1
ATOM 2039 N N . ASN B 1 72 ? 5.043 15.406 6.926 1 94.81 72 ASN B N 1
ATOM 2040 C CA . ASN B 1 72 ? 4.984 14.656 8.18 1 94.81 72 ASN B CA 1
ATOM 2041 C C . ASN B 1 72 ? 3.656 14.867 8.898 1 94.81 72 ASN B C 1
ATOM 2043 O O . ASN B 1 72 ? 3.633 15.109 10.109 1 94.81 72 ASN B O 1
ATOM 2047 N N . SER B 1 73 ? 2.59 14.891 8.133 1 94.31 73 SER B N 1
ATOM 2048 C CA . SER B 1 73 ? 1.262 15.078 8.711 1 94.31 73 SER B CA 1
ATOM 2049 C C . SER B 1 73 ? 0.306 13.977 8.266 1 94.31 73 SER B C 1
ATOM 2051 O O . SER B 1 73 ? 0.595 13.242 7.32 1 94.31 73 SER B O 1
ATOM 2053 N N . PHE B 1 74 ? -0.764 13.945 9.039 1 92.25 74 PHE B N 1
ATOM 2054 C CA . PHE B 1 74 ? -1.754 12.883 8.93 1 92.25 74 PHE B CA 1
ATOM 2055 C C . PHE B 1 74 ? -3.141 13.461 8.664 1 92.25 74 PHE B C 1
ATOM 2057 O O . PHE B 1 74 ? -3.504 14.5 9.211 1 92.25 74 PHE B O 1
ATOM 2064 N N . LEU B 1 75 ? -3.963 12.867 7.785 1 94.81 75 LEU B N 1
ATOM 2065 C CA . LEU B 1 75 ? -5.379 13.195 7.664 1 94.81 75 LEU B CA 1
ATOM 2066 C C . LEU B 1 75 ? -6.184 11.984 7.211 1 94.81 75 LEU B C 1
ATOM 2068 O O . LEU B 1 75 ? -5.625 11.039 6.652 1 94.81 75 LEU B O 1
ATOM 2072 N N . LEU B 1 76 ? -7.5 11.992 7.535 1 96.31 76 LEU B N 1
ATOM 2073 C CA . LEU B 1 76 ? -8.422 10.961 7.07 1 96.31 76 LEU B CA 1
ATOM 2074 C C . LEU B 1 76 ? -9.047 11.352 5.738 1 96.31 76 LEU B C 1
ATOM 2076 O O . LEU B 1 76 ? -9.383 12.523 5.527 1 96.31 76 LEU B O 1
ATOM 2080 N N . ALA B 1 77 ? -9.148 10.43 4.855 1 96.81 77 ALA B N 1
ATOM 2081 C CA . ALA B 1 77 ? -9.836 10.57 3.576 1 96.81 77 ALA B CA 1
ATOM 2082 C C . ALA B 1 77 ? -10.797 9.406 3.336 1 96.81 77 ALA B C 1
ATOM 2084 O O . ALA B 1 77 ? -11 8.57 4.219 1 96.81 77 ALA B O 1
ATOM 2085 N N . THR B 1 78 ? -11.469 9.469 2.215 1 96.75 78 THR B N 1
ATOM 2086 C CA . THR B 1 78 ? -12.414 8.414 1.868 1 96.75 78 THR B CA 1
ATOM 2087 C C . THR B 1 78 ? -12.266 8.016 0.402 1 96.75 78 THR B C 1
ATOM 2089 O O . THR B 1 78 ? -11.867 8.828 -0.431 1 96.75 78 THR B O 1
ATOM 2092 N N . THR B 1 79 ? -12.547 6.785 0.139 1 97 79 THR B N 1
ATOM 2093 C CA . THR B 1 79 ? -12.609 6.371 -1.258 1 97 79 THR B CA 1
ATOM 2094 C C . THR B 1 79 ? -13.836 6.969 -1.941 1 97 79 THR B C 1
ATOM 2096 O O . THR B 1 79 ? -14.852 7.223 -1.292 1 97 79 THR B O 1
ATOM 2099 N N . ARG B 1 80 ? -13.656 7.121 -3.217 1 98.06 80 ARG B N 1
ATOM 2100 C CA . ARG B 1 80 ? -14.805 7.5 -4.039 1 98.06 80 ARG B CA 1
ATOM 2101 C C . ARG B 1 80 ? -15.805 6.355 -4.141 1 98.06 80 ARG B C 1
ATOM 2103 O O . ARG B 1 80 ? -17.016 6.578 -4.113 1 98.06 80 ARG B O 1
ATOM 2110 N N . GLU B 1 81 ? -15.336 5.18 -4.285 1 98 81 GLU B N 1
ATOM 2111 C CA . GLU B 1 81 ? -16.172 4.008 -4.496 1 98 81 GLU B CA 1
ATOM 2112 C C . GLU B 1 81 ? -16.844 3.562 -3.197 1 98 81 GLU B C 1
ATOM 2114 O O . GLU B 1 81 ? -16.219 3.584 -2.135 1 98 81 GLU B O 1
ATOM 2119 N N . TYR B 1 82 ? -18.016 3.232 -3.234 1 98.06 82 TYR B N 1
ATOM 2120 C CA . TYR B 1 82 ? -18.766 2.461 -2.248 1 98.06 82 TYR B CA 1
ATOM 2121 C C . TYR B 1 82 ? -18.609 0.966 -2.494 1 98.06 82 TYR B C 1
ATOM 2123 O O . TYR B 1 82 ? -18.75 0.501 -3.629 1 98.06 82 TYR B O 1
ATOM 2131 N N . ILE B 1 83 ? -18.328 0.221 -1.392 1 97.25 83 ILE B N 1
ATOM 2132 C CA . ILE B 1 83 ? -18.062 -1.203 -1.564 1 97.25 83 ILE B CA 1
ATOM 2133 C C . ILE B 1 83 ? -19.016 -2.016 -0.698 1 97.25 83 ILE B C 1
ATOM 2135 O O . ILE B 1 83 ? -19.359 -1.605 0.413 1 97.25 83 ILE B O 1
ATOM 2139 N N . LYS B 1 84 ? -19.438 -3.127 -1.205 1 97.56 84 LYS B N 1
ATOM 2140 C CA . LYS B 1 84 ? -20.188 -4.137 -0.454 1 97.56 84 LYS B CA 1
ATOM 2141 C C . LYS B 1 84 ? -19.547 -5.52 -0.626 1 97.56 84 LYS B C 1
ATOM 2143 O O . LYS B 1 84 ? -19.578 -6.09 -1.719 1 97.56 84 LYS B O 1
ATOM 2148 N N . LEU B 1 85 ? -19.031 -6.027 0.483 1 97.06 85 LEU B N 1
ATOM 2149 C CA . LEU B 1 85 ? -18.406 -7.344 0.458 1 97.06 85 LEU B CA 1
ATOM 2150 C C . LEU B 1 85 ? -19.406 -8.43 0.872 1 97.06 85 LEU B C 1
ATOM 2152 O O . LEU B 1 85 ? -20.156 -8.25 1.832 1 97.06 85 LEU B O 1
ATOM 2156 N N . PRO B 1 86 ? -19.422 -9.523 0.162 1 96.88 86 PRO B N 1
ATOM 2157 C CA . PRO B 1 86 ? -20.203 -10.664 0.644 1 96.88 86 PRO B CA 1
ATOM 2158 C C . PRO B 1 86 ? -19.625 -11.289 1.907 1 96.88 86 PRO B C 1
ATOM 2160 O O . PRO B 1 86 ? -18.484 -11 2.275 1 96.88 86 PRO B O 1
ATOM 2163 N N . PRO B 1 87 ? -20.375 -12.133 2.582 1 95.19 87 PRO B N 1
ATOM 2164 C CA . PRO B 1 87 ? -19.984 -12.633 3.902 1 95.19 87 PRO B CA 1
ATOM 2165 C C . PRO B 1 87 ? -18.828 -13.641 3.838 1 95.19 87 PRO B C 1
ATOM 2167 O O . PRO B 1 87 ? -18.312 -14.062 4.875 1 95.19 87 PRO B O 1
ATOM 2170 N N . ASP B 1 88 ? -18.406 -14.023 2.688 1 96.56 88 ASP B N 1
ATOM 2171 C CA . ASP B 1 88 ? -17.312 -14.992 2.592 1 96.56 88 ASP B CA 1
ATOM 2172 C C . ASP B 1 88 ? -16.062 -14.352 2 1 96.56 88 ASP B C 1
ATOM 2174 O O . ASP B 1 88 ? -15.086 -15.047 1.691 1 96.56 88 ASP B O 1
ATOM 2178 N N . ILE B 1 89 ? -16.062 -13.062 1.781 1 96.5 89 ILE B N 1
ATOM 2179 C CA . ILE B 1 89 ? -14.914 -12.359 1.215 1 96.5 89 ILE B CA 1
ATOM 2180 C C . ILE B 1 89 ? -14.406 -11.32 2.209 1 96.5 89 ILE B C 1
ATOM 2182 O O . ILE B 1 89 ? -15.188 -10.57 2.791 1 96.5 89 ILE B O 1
ATOM 2186 N N . THR B 1 90 ? -13.172 -11.352 2.455 1 95.5 90 THR B N 1
ATOM 2187 C CA . THR B 1 90 ? -12.469 -10.281 3.158 1 95.5 90 THR B CA 1
ATOM 2188 C C . THR B 1 90 ? -11.547 -9.523 2.205 1 95.5 90 THR B C 1
ATOM 2190 O O . THR B 1 90 ? -11.453 -9.867 1.024 1 95.5 90 THR B O 1
ATOM 2193 N N . ALA B 1 91 ? -10.984 -8.391 2.695 1 94.56 91 ALA B N 1
ATOM 2194 C CA . ALA B 1 91 ? -10.141 -7.613 1.795 1 94.56 91 ALA B CA 1
ATOM 2195 C C . ALA B 1 91 ? -9.047 -6.887 2.564 1 94.56 91 ALA B C 1
ATOM 2197 O O . ALA B 1 91 ? -9.148 -6.703 3.781 1 94.56 91 ALA B O 1
ATOM 2198 N N . PHE B 1 92 ? -7.957 -6.539 1.843 1 93 92 PHE B N 1
ATOM 2199 C CA . PHE B 1 92 ? -6.855 -5.691 2.281 1 93 92 PHE B CA 1
ATOM 2200 C C . PHE B 1 92 ? -6.805 -4.402 1.467 1 93 92 PHE B C 1
ATOM 2202 O O . PHE B 1 92 ? -6.926 -4.434 0.241 1 93 92 PHE B O 1
ATOM 2209 N N . VAL B 1 93 ? -6.684 -3.322 2.227 1 93.5 93 VAL B N 1
ATOM 2210 C CA . VAL B 1 93 ? -6.465 -2.057 1.536 1 93.5 93 VAL B CA 1
ATOM 2211 C C . VAL B 1 93 ? -4.969 -1.756 1.468 1 93.5 93 VAL B C 1
ATOM 2213 O O . VAL B 1 93 ? -4.305 -1.646 2.5 1 93.5 93 VAL B O 1
ATOM 2216 N N . GLU B 1 94 ? -4.469 -1.668 0.243 1 92.69 94 GLU B N 1
ATOM 2217 C CA . GLU B 1 94 ? -3.057 -1.38 0.009 1 92.69 94 GLU B CA 1
ATOM 2218 C C . GLU B 1 94 ? -2.881 -0.117 -0.83 1 92.69 94 GLU B C 1
ATOM 2220 O O . GLU B 1 94 ? -3.715 0.186 -1.686 1 92.69 94 GLU B O 1
ATOM 2225 N N . GLY B 1 95 ? -1.835 0.629 -0.498 1 93.19 95 GLY B N 1
ATOM 2226 C CA . GLY B 1 95 ? -1.521 1.738 -1.385 1 93.19 95 GLY B CA 1
ATOM 2227 C C . GLY B 1 95 ? -1.047 1.29 -2.754 1 93.19 95 GLY B C 1
ATOM 2228 O O . GLY B 1 95 ? -0.35 0.281 -2.877 1 93.19 95 GLY B O 1
ATOM 2229 N N . ARG B 1 96 ? -1.418 2.066 -3.785 1 93.94 96 ARG B N 1
ATOM 2230 C CA . ARG B 1 96 ? -0.804 1.803 -5.082 1 93.94 96 ARG B CA 1
ATOM 2231 C C . AR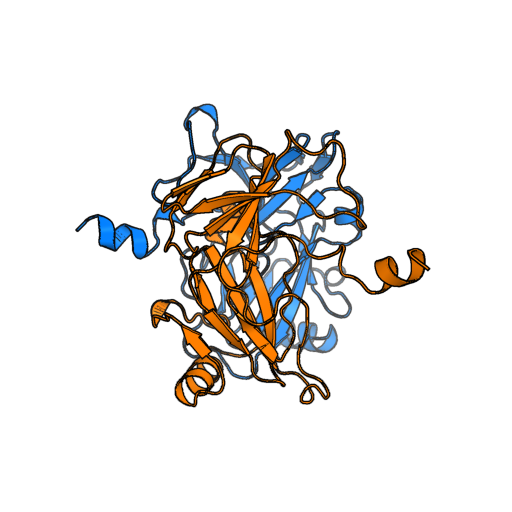G B 1 96 ? 0.698 2.066 -5.039 1 93.94 96 ARG B C 1
ATOM 2233 O O . ARG B 1 96 ? 1.152 2.99 -4.363 1 93.94 96 ARG B O 1
ATOM 2240 N N . SER B 1 97 ? 1.408 1.317 -5.824 1 94.31 97 SER B N 1
ATOM 2241 C CA . SER B 1 97 ? 2.863 1.436 -5.84 1 94.31 97 SER B CA 1
ATOM 2242 C C . SER B 1 97 ? 3.299 2.854 -6.191 1 94.31 97 SER B C 1
ATOM 2244 O O . SER B 1 97 ? 4.227 3.393 -5.59 1 94.31 97 SER B O 1
ATOM 2246 N N . SER B 1 98 ? 2.605 3.461 -7.168 1 94.62 98 SER B N 1
ATOM 2247 C CA . SER B 1 98 ? 2.959 4.809 -7.598 1 94.62 98 SER B CA 1
ATOM 2248 C C . SER B 1 98 ? 2.789 5.816 -6.465 1 94.62 98 SER B C 1
ATOM 2250 O O . SER B 1 98 ? 3.533 6.793 -6.383 1 94.62 98 SER B O 1
ATOM 2252 N N . ILE B 1 99 ? 1.833 5.59 -5.621 1 94.31 99 ILE B N 1
ATOM 2253 C CA . ILE B 1 99 ? 1.521 6.492 -4.516 1 94.31 99 ILE B CA 1
ATOM 2254 C C . ILE B 1 99 ? 2.529 6.293 -3.389 1 94.31 99 ILE B C 1
ATOM 2256 O O . ILE B 1 99 ? 3.027 7.266 -2.816 1 94.31 99 ILE B O 1
ATOM 2260 N N . GLY B 1 100 ? 2.812 5.062 -3.07 1 94 100 GLY B N 1
ATOM 2261 C CA . GLY B 1 100 ? 3.84 4.777 -2.082 1 94 100 GLY B CA 1
ATOM 2262 C C . GLY B 1 100 ? 5.188 5.383 -2.43 1 94 100 GLY B C 1
ATOM 2263 O O . GLY B 1 100 ? 5.887 5.902 -1.556 1 94 100 GLY B O 1
ATOM 2264 N N . ARG B 1 101 ? 5.559 5.363 -3.676 1 94.06 101 ARG B N 1
ATOM 2265 C CA . ARG B 1 101 ? 6.84 5.887 -4.133 1 94.06 101 ARG B CA 1
ATOM 2266 C C . ARG B 1 101 ? 6.898 7.402 -3.992 1 94.06 101 ARG B C 1
ATOM 2268 O O . ARG B 1 101 ? 7.98 7.992 -3.998 1 94.06 101 ARG B O 1
ATOM 2275 N N . MET B 1 102 ? 5.762 8.031 -3.857 1 94.19 102 MET B N 1
ATOM 2276 C CA . MET B 1 102 ? 5.695 9.469 -3.615 1 94.19 102 MET B CA 1
ATOM 2277 C C . MET B 1 102 ? 5.895 9.781 -2.137 1 94.19 102 MET B C 1
ATOM 2279 O O . MET B 1 102 ? 5.953 10.953 -1.747 1 94.19 102 MET B O 1
ATOM 2283 N N . GLY B 1 103 ? 5.918 8.766 -1.302 1 94.31 103 GLY B N 1
ATOM 2284 C CA . GLY B 1 103 ? 6.039 8.969 0.134 1 94.31 103 GLY B CA 1
ATOM 2285 C C . GLY B 1 103 ? 4.707 9.227 0.813 1 94.31 103 GLY B C 1
ATOM 2286 O O . GLY B 1 103 ? 4.664 9.75 1.928 1 94.31 103 GLY B O 1
ATOM 2287 N N . LEU B 1 104 ? 3.609 9.023 0.087 1 94.94 104 LEU B N 1
ATOM 2288 C CA . LEU B 1 104 ? 2.287 9.047 0.703 1 94.94 104 LEU B CA 1
ATOM 2289 C C . LEU B 1 104 ? 1.876 7.656 1.168 1 94.94 104 LEU B C 1
ATOM 2291 O O . LEU B 1 104 ? 1.554 6.793 0.348 1 94.94 104 LEU B O 1
ATOM 2295 N N . PHE B 1 105 ? 1.804 7.512 2.488 1 92.62 105 PHE B N 1
ATOM 2296 C CA . PHE B 1 105 ? 1.507 6.191 3.035 1 92.62 105 PHE B CA 1
ATOM 2297 C C . PHE B 1 105 ? 0.028 6.07 3.381 1 92.62 105 PHE B C 1
ATOM 2299 O O . PHE B 1 105 ? -0.548 6.969 3.994 1 92.62 105 PHE B O 1
ATOM 2306 N N . ILE B 1 106 ? -0.564 5.141 2.9 1 89.44 106 ILE B N 1
ATOM 2307 C CA . ILE B 1 106 ? -1.903 4.754 3.33 1 89.44 106 ILE B CA 1
ATOM 2308 C C . ILE B 1 106 ? -1.81 3.814 4.527 1 89.44 106 ILE B C 1
ATOM 2310 O O . ILE B 1 106 ? -1.472 2.639 4.379 1 89.44 106 ILE B O 1
ATOM 2314 N N . GLN B 1 107 ? -1.884 4.445 5.836 1 69.56 107 GLN B N 1
ATOM 2315 C CA . GLN B 1 107 ? -1.577 3.812 7.113 1 69.56 107 GLN B CA 1
ATOM 2316 C C . GLN B 1 107 ? -2.75 2.967 7.605 1 69.56 107 GLN B C 1
ATOM 2318 O O . GLN B 1 107 ? -3.904 3.254 7.285 1 69.56 107 GLN B O 1
ATOM 2323 N N . ASN B 1 108 ? -2.834 1.506 7.918 1 55.69 108 ASN B N 1
ATOM 2324 C CA . ASN B 1 108 ? -3.311 0.445 8.797 1 55.69 108 ASN B CA 1
ATOM 2325 C C . ASN B 1 108 ? -4.719 -0.005 8.422 1 55.69 108 ASN B C 1
ATOM 2327 O O . ASN B 1 108 ? -5.113 -1.137 8.711 1 55.69 108 ASN B O 1
ATOM 2331 N N . ALA B 1 109 ? -5.805 0.682 8.703 1 57.03 109 ALA B N 1
ATOM 2332 C CA . ALA B 1 109 ? -6.848 -0.306 8.969 1 57.03 109 ALA B CA 1
ATOM 2333 C C . ALA B 1 109 ? -7.09 -1.188 7.742 1 57.03 109 ALA B C 1
ATOM 2335 O O . ALA B 1 109 ? -8.219 -1.278 7.25 1 57.03 109 ALA B O 1
ATOM 2336 N N . GLY B 1 110 ? -5.914 -1.677 7.199 1 67.75 110 GLY B N 1
ATOM 2337 C CA . GLY B 1 110 ? -5.73 -2.303 5.898 1 67.75 110 GLY B CA 1
ATOM 2338 C C . GLY B 1 110 ? -6.594 -3.535 5.707 1 67.75 110 GLY B C 1
ATOM 2339 O O . GLY B 1 110 ? -6.543 -4.176 4.652 1 67.75 110 GLY B O 1
ATOM 2340 N N . TRP B 1 111 ? -7.344 -3.76 6.75 1 83.25 111 TRP B N 1
ATOM 2341 C CA . TRP B 1 111 ? -8.156 -4.969 6.668 1 83.25 111 TRP B CA 1
ATOM 2342 C C . TRP B 1 111 ? -9.641 -4.625 6.609 1 83.25 111 TRP B C 1
ATOM 2344 O O . TRP B 1 111 ? -10.102 -3.709 7.297 1 83.25 111 TRP B O 1
ATOM 2354 N N . VAL B 1 112 ? -10.391 -5.219 5.816 1 91.88 112 VAL B N 1
ATOM 2355 C CA . VAL B 1 112 ? -11.828 -5.031 5.68 1 91.88 112 VAL B CA 1
ATOM 2356 C C . VAL B 1 112 ? -12.555 -6.348 5.953 1 91.88 112 VAL B C 1
ATOM 2358 O O . VAL B 1 112 ? -12.344 -7.336 5.242 1 91.88 112 VAL B O 1
ATOM 2361 N N . ASP B 1 113 ? -13.391 -6.371 6.953 1 93.31 113 ASP B N 1
ATOM 2362 C CA . ASP B 1 113 ? -14.078 -7.59 7.375 1 93.31 113 ASP B CA 1
ATOM 2363 C C . ASP B 1 113 ? -15.148 -7.996 6.363 1 93.31 113 ASP B C 1
ATOM 2365 O O . ASP B 1 113 ? -15.781 -7.141 5.742 1 93.31 113 ASP B O 1
ATOM 2369 N N . PRO B 1 114 ? -15.398 -9.305 6.316 1 94.94 114 PRO B N 1
ATOM 2370 C CA . PRO B 1 114 ? -16.5 -9.766 5.48 1 94.94 114 PRO B CA 1
ATOM 2371 C C . PRO B 1 114 ? -17.844 -9.164 5.895 1 94.94 114 PRO B C 1
ATOM 2373 O O . PRO B 1 114 ? -18.109 -9 7.086 1 94.94 114 PRO B O 1
ATOM 2376 N N . GLY B 1 115 ? -18.641 -8.828 4.918 1 93.75 115 GLY B N 1
ATOM 2377 C CA . GLY B 1 115 ? -19.938 -8.242 5.199 1 93.75 115 GLY B CA 1
ATOM 2378 C C . GLY B 1 115 ? -19.906 -6.73 5.309 1 93.75 115 GLY B C 1
ATOM 2379 O O . GLY B 1 115 ? -20.953 -6.086 5.406 1 93.75 115 GLY B O 1
ATOM 2380 N N . PHE B 1 116 ? -18.734 -6.168 5.289 1 95.06 116 PHE B N 1
ATOM 2381 C CA . PHE B 1 116 ? -18.625 -4.711 5.332 1 95.06 116 PHE B CA 1
ATOM 2382 C C . PHE B 1 116 ? -19.328 -4.086 4.129 1 95.06 116 PHE B C 1
ATOM 2384 O O . PHE B 1 116 ? -19.25 -4.613 3.018 1 95.06 116 PHE B O 1
ATOM 2391 N N . GLU B 1 117 ? -19.969 -2.986 4.32 1 95.88 117 GLU B N 1
ATOM 2392 C CA . GLU B 1 117 ? -20.594 -2.17 3.285 1 95.88 117 GLU B CA 1
ATOM 2393 C C . GLU B 1 117 ? -20.406 -0.682 3.568 1 95.88 117 GLU B C 1
ATOM 2395 O O . GLU B 1 117 ? -20.812 -0.194 4.629 1 95.88 117 GLU B O 1
ATOM 2400 N N . GLY B 1 118 ? -19.812 0.11 2.672 1 96.38 118 GLY B N 1
ATOM 2401 C CA . GLY B 1 118 ? -19.531 1.527 2.838 1 96.38 118 GLY B CA 1
ATOM 2402 C C . GLY B 1 118 ? -18.344 2.002 2.025 1 96.38 118 GLY B C 1
ATOM 2403 O O . GLY B 1 118 ? -17.734 1.225 1.279 1 96.38 118 GLY B O 1
ATOM 2404 N N . GLN B 1 119 ? -18.156 3.279 2.033 1 96.5 119 GLN B N 1
ATOM 2405 C CA . GLN B 1 119 ? -16.875 3.795 1.54 1 96.5 119 GLN B CA 1
ATOM 2406 C C . GLN B 1 119 ? -15.742 3.484 2.514 1 96.5 119 GLN B C 1
ATOM 2408 O O . GLN B 1 119 ? -15.977 3.34 3.717 1 96.5 119 GLN B O 1
ATOM 2413 N N . ILE B 1 120 ? -14.594 3.328 2.051 1 95 120 ILE B N 1
ATOM 2414 C CA . ILE B 1 120 ? -13.453 3.016 2.906 1 95 120 ILE B CA 1
ATOM 2415 C C . ILE B 1 120 ? -12.781 4.309 3.365 1 95 120 ILE B C 1
ATOM 2417 O O . ILE B 1 120 ? -12.383 5.133 2.541 1 95 120 ILE B O 1
ATOM 2421 N N . THR B 1 121 ? -12.703 4.523 4.672 1 95.56 121 THR B N 1
ATOM 2422 C CA . THR B 1 121 ? -11.906 5.625 5.199 1 95.56 121 THR B CA 1
ATOM 2423 C C . THR B 1 121 ? -10.422 5.301 5.121 1 95.56 121 THR B C 1
ATOM 2425 O O . THR B 1 121 ? -10 4.195 5.469 1 95.56 121 THR B O 1
ATOM 2428 N N . LEU B 1 122 ? -9.68 6.215 4.609 1 95.31 122 LEU B N 1
ATOM 2429 C CA . LEU B 1 122 ? -8.242 6.051 4.43 1 95.31 122 LEU B CA 1
ATOM 2430 C C . LEU B 1 122 ? -7.465 6.914 5.414 1 95.31 122 LEU B C 1
ATOM 2432 O O . LEU B 1 122 ? -7.836 8.062 5.668 1 95.31 122 LEU B O 1
ATOM 2436 N N . GLU B 1 123 ? -6.426 6.34 5.973 1 95.06 123 GLU B N 1
ATOM 2437 C CA . GLU B 1 123 ? -5.449 7.078 6.773 1 95.06 123 GLU B CA 1
ATOM 2438 C C . GLU B 1 123 ? -4.23 7.461 5.941 1 95.06 123 GLU B C 1
ATOM 2440 O O . GLU B 1 123 ? -3.379 6.617 5.652 1 95.06 123 GLU B O 1
ATOM 2445 N N . LEU B 1 124 ? -4.152 8.75 5.617 1 95.12 124 LEU B N 1
ATOM 2446 C CA . LEU B 1 124 ? -3.074 9.227 4.754 1 95.12 124 LEU B CA 1
ATOM 2447 C C . LEU B 1 124 ? -1.991 9.922 5.574 1 95.12 124 LEU B C 1
ATOM 2449 O O . LEU B 1 124 ? -2.291 10.797 6.391 1 95.12 124 LEU B O 1
ATOM 2453 N N . TYR B 1 125 ? -0.765 9.508 5.328 1 95.19 125 TYR B N 1
ATOM 2454 C CA . TYR B 1 125 ? 0.376 10.117 6 1 95.19 125 TYR B CA 1
ATOM 2455 C C . TYR B 1 125 ? 1.443 10.539 4.996 1 95.19 125 TYR B C 1
ATOM 2457 O O . TYR B 1 125 ? 1.944 9.711 4.23 1 95.19 125 TYR B O 1
ATOM 2465 N N . ASN B 1 126 ? 1.778 11.844 5.012 1 96.25 126 ASN B N 1
ATOM 2466 C CA . ASN B 1 126 ? 2.867 12.359 4.191 1 96.25 126 ASN B CA 1
ATOM 2467 C C . ASN B 1 126 ? 4.215 12.203 4.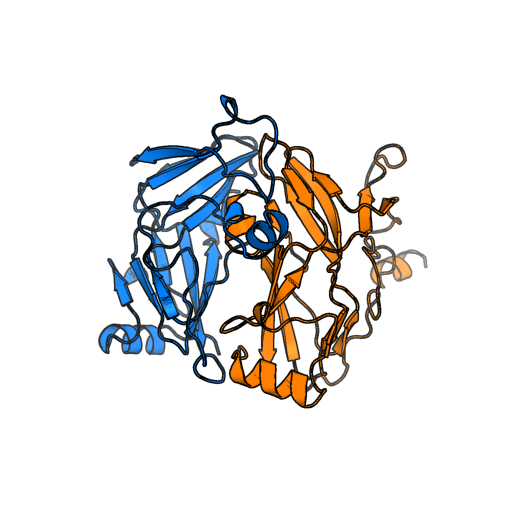887 1 96.25 126 ASN B C 1
ATOM 2469 O O . ASN B 1 126 ? 4.52 12.93 5.836 1 96.25 126 ASN B O 1
ATOM 2473 N N . ALA B 1 127 ? 5.023 11.352 4.328 1 94.38 127 ALA B N 1
ATOM 2474 C CA . ALA B 1 127 ? 6.289 11 4.973 1 94.38 127 ALA B CA 1
ATOM 2475 C C . ALA B 1 127 ? 7.418 11.906 4.48 1 94.38 127 ALA B C 1
ATOM 2477 O O . ALA B 1 127 ? 8.578 11.727 4.871 1 94.38 127 ALA B O 1
ATOM 2478 N N . ASN B 1 128 ? 7.086 12.852 3.623 1 94.31 128 ASN B N 1
ATOM 2479 C CA . ASN B 1 128 ? 8.109 13.688 3.01 1 94.31 128 ASN B CA 1
ATOM 2480 C C . ASN B 1 128 ? 8.305 14.992 3.783 1 94.31 128 ASN B C 1
ATOM 2482 O O . ASN B 1 128 ? 7.594 15.25 4.758 1 94.31 128 ASN B O 1
ATOM 2486 N N . ARG B 1 129 ? 9.328 15.672 3.324 1 91.94 129 ARG B N 1
ATOM 2487 C CA . ARG B 1 129 ? 9.562 17.016 3.83 1 91.94 129 ARG B CA 1
ATOM 2488 C C . ARG B 1 129 ? 8.914 18.062 2.926 1 91.94 129 ARG B C 1
ATOM 2490 O O . ARG B 1 129 ? 9.008 19.266 3.191 1 91.94 129 ARG B O 1
ATOM 2497 N N . LEU B 1 130 ? 8.328 17.672 1.811 1 94.56 130 LEU B N 1
ATOM 2498 C CA . LEU B 1 130 ? 7.555 18.531 0.912 1 94.56 130 LEU B CA 1
ATOM 2499 C C . LEU B 1 130 ? 6.07 18.203 1 1 94.56 130 LEU B C 1
ATOM 2501 O O . LEU B 1 130 ? 5.695 17.047 1.246 1 94.56 130 LEU B O 1
ATOM 2505 N N . PRO B 1 131 ? 5.211 19.234 0.841 1 97.25 131 PRO B N 1
ATOM 2506 C CA . PRO B 1 131 ? 3.779 18.922 0.781 1 97.25 131 PRO B CA 1
ATOM 2507 C C . PRO B 1 131 ? 3.402 18.109 -0.455 1 97.25 131 PRO B C 1
ATOM 2509 O O . PRO B 1 131 ? 4.113 18.141 -1.462 1 97.25 131 PRO B O 1
ATOM 2512 N N . ILE B 1 132 ? 2.344 17.375 -0.341 1 97.44 132 ILE B N 1
ATOM 2513 C CA . ILE B 1 132 ? 1.761 16.641 -1.457 1 97.44 132 ILE B CA 1
ATOM 2514 C C . ILE B 1 132 ? 0.352 17.156 -1.737 1 97.44 132 ILE B C 1
ATOM 2516 O O . ILE B 1 132 ? -0.483 17.234 -0.832 1 97.44 132 ILE B O 1
ATOM 2520 N N . LYS B 1 133 ? 0.122 17.531 -2.932 1 98.06 133 LYS B N 1
ATOM 2521 C CA . LYS B 1 133 ? -1.217 17.922 -3.363 1 98.06 133 LYS B CA 1
ATOM 2522 C C . LYS B 1 133 ? -1.964 16.75 -3.973 1 98.06 133 LYS B C 1
ATOM 2524 O O . LYS B 1 133 ? -1.497 16.141 -4.941 1 98.06 133 LYS B O 1
ATOM 2529 N N . LEU B 1 134 ? -3.092 16.422 -3.404 1 97.69 134 LEU B N 1
ATOM 2530 C CA . LEU B 1 134 ? -3.922 15.32 -3.885 1 97.69 134 LEU B CA 1
ATOM 2531 C C . LEU B 1 134 ? -5.152 15.844 -4.613 1 97.69 134 LEU B C 1
ATOM 2533 O O . LEU B 1 134 ? -5.676 16.906 -4.27 1 97.69 134 LEU B O 1
ATOM 2537 N N . THR B 1 135 ? -5.617 15.07 -5.5 1 97.75 135 THR B N 1
ATOM 2538 C CA . THR B 1 135 ? -6.789 15.422 -6.289 1 97.75 135 THR B CA 1
ATOM 2539 C C . THR B 1 135 ? -7.828 14.305 -6.246 1 97.75 135 THR B C 1
ATOM 2541 O O . THR B 1 135 ? -7.516 13.148 -6.547 1 97.75 135 THR B O 1
ATOM 2544 N N . ALA B 1 136 ? -9.086 14.68 -5.918 1 97.69 136 ALA B N 1
ATOM 2545 C CA . ALA B 1 136 ? -10.18 13.711 -5.914 1 97.69 136 ALA B CA 1
ATOM 2546 C C . ALA B 1 136 ? -10.352 13.07 -7.289 1 97.69 136 ALA B C 1
ATOM 2548 O O . ALA B 1 136 ? -10.18 13.727 -8.312 1 97.69 136 ALA B O 1
ATOM 2549 N N . GLY B 1 137 ? -10.664 11.797 -7.234 1 97.81 137 GLY B N 1
ATOM 2550 C CA . GLY B 1 137 ? -10.906 11.086 -8.484 1 97.81 137 GLY B CA 1
ATOM 2551 C C . GLY B 1 137 ? -9.695 10.297 -8.953 1 97.81 137 GLY B C 1
ATOM 2552 O O . GLY B 1 137 ? -9.812 9.461 -9.852 1 97.81 137 GLY B O 1
ATOM 2553 N N . ARG B 1 138 ? -8.578 10.57 -8.375 1 97.69 138 ARG B N 1
ATOM 2554 C CA . ARG B 1 138 ? -7.363 9.844 -8.742 1 97.69 138 ARG B CA 1
ATOM 2555 C C . ARG B 1 138 ? -7.297 8.5 -8.023 1 97.69 138 ARG B C 1
ATOM 2557 O O . ARG B 1 138 ? -7.637 8.398 -6.844 1 97.69 138 ARG B O 1
ATOM 2564 N N . ARG B 1 139 ? -6.809 7.418 -8.727 1 97 139 ARG B N 1
ATOM 2565 C CA . ARG B 1 139 ? -6.547 6.148 -8.055 1 97 139 ARG B CA 1
ATOM 2566 C C . ARG B 1 139 ? -5.422 6.289 -7.035 1 97 139 ARG B C 1
ATOM 2568 O O . ARG B 1 139 ? -4.32 6.73 -7.375 1 97 139 ARG B O 1
ATOM 2575 N N . ILE B 1 140 ? -5.684 5.879 -5.82 1 95.25 140 ILE B N 1
ATOM 2576 C CA . ILE B 1 140 ? -4.676 6.109 -4.789 1 95.25 140 ILE B CA 1
ATOM 2577 C C . ILE B 1 140 ? -4.367 4.801 -4.066 1 95.25 140 ILE B C 1
ATOM 2579 O O . ILE B 1 140 ? -3.256 4.605 -3.57 1 95.25 140 ILE B O 1
ATOM 2583 N N . CYS B 1 141 ? -5.312 3.906 -3.975 1 95.06 141 CYS B N 1
ATOM 2584 C CA . CYS B 1 141 ? -5.117 2.637 -3.283 1 95.06 141 CYS B CA 1
ATOM 2585 C C . CYS B 1 141 ? -5.723 1.485 -4.074 1 95.06 141 CYS B C 1
ATOM 2587 O O . CYS B 1 141 ? -6.227 1.686 -5.184 1 95.06 141 CYS B O 1
ATOM 2589 N N . GLN B 1 142 ? -5.527 0.296 -3.506 1 95.12 142 GLN B N 1
ATOM 2590 C CA . GLN B 1 142 ? -6.094 -0.884 -4.148 1 95.12 142 GLN B CA 1
ATOM 2591 C C . GLN B 1 142 ? -6.625 -1.874 -3.117 1 95.12 142 GLN B C 1
ATOM 2593 O O . GLN B 1 142 ? -6.055 -2.01 -2.031 1 95.12 142 GLN B O 1
ATOM 2598 N N . LEU B 1 143 ? -7.73 -2.467 -3.504 1 95.69 143 LEU B N 1
ATOM 2599 C CA . LEU B 1 143 ? -8.414 -3.455 -2.676 1 95.69 143 LEU B CA 1
ATOM 2600 C C . LEU B 1 143 ? -8.055 -4.871 -3.111 1 95.69 143 LEU B C 1
ATOM 2602 O O . LEU B 1 143 ? -8.383 -5.285 -4.223 1 95.69 143 LEU B O 1
ATOM 2606 N N . VAL B 1 144 ? -7.301 -5.598 -2.273 1 95.75 144 VAL B N 1
ATOM 2607 C CA . VAL B 1 144 ? -6.957 -6.996 -2.516 1 95.75 144 VAL B CA 1
ATOM 2608 C C . VAL B 1 144 ? -7.965 -7.906 -1.82 1 95.75 144 VAL B C 1
ATOM 2610 O O . VAL B 1 144 ? -8.109 -7.863 -0.596 1 95.75 144 VAL B O 1
ATOM 2613 N N . LEU B 1 145 ? -8.672 -8.797 -2.596 1 97.31 145 LEU B N 1
ATOM 2614 C CA . LEU B 1 145 ? -9.773 -9.594 -2.066 1 97.31 145 LEU B CA 1
ATOM 2615 C C . LEU B 1 145 ? -9.344 -11.039 -1.848 1 97.31 145 LEU B C 1
ATOM 2617 O O . LEU B 1 145 ? -8.633 -11.609 -2.676 1 97.31 145 LEU B O 1
ATOM 2621 N N . ALA B 1 146 ? -9.758 -11.586 -0.748 1 96.12 146 ALA B N 1
ATOM 2622 C CA . ALA B 1 146 ? -9.445 -12.977 -0.41 1 96.12 146 ALA B CA 1
ATOM 2623 C C . ALA B 1 146 ? -10.703 -13.727 0.022 1 96.12 146 ALA B C 1
ATOM 2625 O O . ALA B 1 146 ? -11.516 -13.203 0.785 1 96.12 146 ALA B O 1
ATOM 2626 N N . ARG B 1 147 ? -10.852 -14.891 -0.463 1 95.44 147 ARG B N 1
ATOM 2627 C CA . ARG B 1 147 ? -11.969 -15.742 -0.042 1 95.44 147 ARG B CA 1
ATOM 2628 C C . ARG B 1 147 ? -11.625 -16.5 1.237 1 95.44 147 ARG B C 1
ATOM 2630 O O . ARG B 1 147 ? -10.539 -17.078 1.353 1 95.44 147 ARG B O 1
ATOM 2637 N N . MET B 1 148 ? -12.633 -16.516 2.146 1 91.69 148 MET B N 1
ATOM 2638 C CA . MET B 1 148 ? -12.477 -17.266 3.389 1 91.69 148 MET B CA 1
ATOM 2639 C C . MET B 1 148 ? -12.805 -18.734 3.18 1 91.69 148 MET B C 1
ATOM 2641 O O . MET B 1 148 ? -13.352 -19.125 2.139 1 91.69 148 MET B O 1
ATOM 2645 N N . ASP B 1 149 ? -12.398 -19.531 4.184 1 91.69 149 ASP B N 1
ATOM 2646 C CA . ASP B 1 149 ? -12.664 -20.969 4.109 1 91.69 149 ASP B CA 1
ATOM 2647 C C . ASP B 1 149 ? -14.156 -21.25 4.176 1 91.69 149 ASP B C 1
ATOM 2649 O O . ASP B 1 149 ? -14.656 -22.172 3.518 1 91.69 149 ASP B O 1
ATOM 2653 N N . LYS B 1 150 ? -14.836 -20.438 5.008 1 92.19 150 LYS B N 1
ATOM 2654 C CA . LYS B 1 150 ? -16.297 -20.484 5.164 1 92.19 150 LYS B CA 1
ATOM 2655 C C . LYS B 1 150 ? -16.859 -19.078 5.34 1 92.19 150 LYS B C 1
ATOM 2657 O O . LYS B 1 150 ? -16.141 -18.125 5.629 1 92.19 150 LYS B O 1
ATOM 2662 N N . GLU B 1 151 ? -18.125 -19.031 5.074 1 90.75 151 GLU B N 1
ATOM 2663 C CA . GLU B 1 151 ? -18.797 -17.766 5.312 1 90.75 151 GLU B CA 1
ATOM 2664 C C . GLU B 1 151 ? -18.75 -17.375 6.789 1 90.75 151 GLU B C 1
ATOM 2666 O O . GLU B 1 151 ? -18.812 -18.25 7.664 1 90.75 151 GLU B O 1
ATOM 2671 N N . ALA B 1 152 ? -18.656 -16.062 6.969 1 90.75 152 ALA B N 1
ATOM 2672 C CA . ALA B 1 152 ? -18.703 -15.602 8.352 1 90.75 152 ALA B CA 1
ATOM 2673 C C . ALA B 1 152 ? -20.062 -15.93 8.984 1 90.75 152 ALA B C 1
ATOM 2675 O O . ALA B 1 152 ? -21.109 -15.688 8.383 1 90.75 152 ALA B O 1
ATOM 2676 N N . LYS B 1 153 ? -19.984 -16.516 10.188 1 91.31 153 LYS B N 1
ATOM 2677 C CA . LYS B 1 153 ? -21.234 -16.766 10.914 1 91.31 153 LYS B CA 1
ATOM 2678 C C . LYS B 1 153 ? -21.969 -15.469 11.211 1 91.31 153 LYS B C 1
ATOM 2680 O O . LYS B 1 153 ? -23.188 -15.398 11.078 1 91.31 153 LYS B O 1
ATOM 2685 N N . THR B 1 154 ? -21.203 -14.43 11.562 1 90.19 154 THR B N 1
ATOM 2686 C CA . THR B 1 154 ? -21.703 -13.094 11.828 1 90.19 154 THR B CA 1
ATOM 2687 C C . THR B 1 154 ? -20.969 -12.055 10.977 1 90.19 154 THR B C 1
ATOM 2689 O O . THR B 1 154 ? -19.891 -11.578 11.367 1 90.19 154 THR B O 1
ATOM 2692 N N . PRO B 1 155 ? -21.516 -11.727 9.898 1 87.81 155 PRO B N 1
ATOM 2693 C CA . PRO B 1 155 ? -20.875 -10.703 9.07 1 87.81 155 PRO B CA 1
ATOM 2694 C C . PRO B 1 155 ? -20.719 -9.375 9.805 1 87.81 155 PRO B C 1
ATOM 2696 O O . PRO B 1 155 ? -21.297 -9.18 10.875 1 87.81 155 PRO B O 1
ATOM 2699 N N . TYR B 1 156 ? -19.891 -8.594 9.297 1 88.56 156 TYR B N 1
ATOM 2700 C CA . TYR B 1 156 ? -19.5 -7.34 9.938 1 88.56 156 TYR B CA 1
ATOM 2701 C C . TYR B 1 156 ? -20.734 -6.531 10.336 1 88.56 156 TYR B C 1
ATOM 2703 O O . TYR B 1 156 ? -21.625 -6.301 9.523 1 88.56 156 TYR B O 1
ATOM 2711 N N . GLN B 1 157 ? -20.812 -6.074 11.539 1 85.94 157 GLN B N 1
ATOM 2712 C CA . GLN B 1 157 ? -21.828 -5.195 12.086 1 85.94 157 GLN B CA 1
ATOM 2713 C C . GLN B 1 157 ? -21.219 -4.074 12.914 1 85.94 157 GLN B C 1
ATOM 2715 O O . GLN B 1 157 ? -21.828 -3.568 13.852 1 85.94 157 GLN B O 1
ATOM 2720 N N . GLY B 1 158 ? -20.078 -3.666 12.547 1 85.69 158 GLY B N 1
ATOM 2721 C CA . GLY B 1 158 ? -19.297 -2.742 13.352 1 85.69 158 GLY B CA 1
ATOM 2722 C C . GLY B 1 158 ? -19.703 -1.294 13.172 1 85.69 158 GLY B C 1
ATOM 2723 O O . GLY B 1 158 ? -20.609 -0.994 12.383 1 85.69 158 GLY B O 1
ATOM 2724 N N . LYS B 1 159 ? -19.031 -0.396 13.836 1 87.81 159 LYS B N 1
ATOM 2725 C CA . LYS B 1 159 ? -19.375 1.013 14.016 1 87.81 159 LYS B CA 1
ATOM 2726 C C . LYS B 1 159 ? -19.219 1.785 12.703 1 87.81 159 LYS B C 1
ATOM 2728 O O . LYS B 1 159 ? -19.703 2.914 12.586 1 87.81 159 LYS B O 1
ATOM 2733 N N . TYR B 1 160 ? -18.703 1.085 11.742 1 90.56 160 TYR B N 1
ATOM 2734 C CA . TYR B 1 160 ? -18.406 1.845 10.531 1 90.56 160 TYR B CA 1
ATOM 2735 C C . TYR B 1 160 ? -19.219 1.325 9.352 1 90.56 160 TYR B C 1
ATOM 2737 O O . TYR B 1 160 ? -18.984 1.716 8.211 1 90.56 160 TYR B O 1
ATOM 2745 N N . LEU B 1 161 ? -20.125 0.422 9.617 1 92.25 161 LEU B N 1
ATOM 2746 C CA . LEU B 1 161 ? -20.984 -0.141 8.586 1 92.25 161 LEU B CA 1
ATOM 2747 C C . LEU B 1 161 ? -21.812 0.953 7.91 1 92.25 161 LEU B C 1
ATOM 2749 O O . LEU B 1 161 ? -22.328 1.844 8.578 1 92.25 161 LEU B O 1
ATOM 2753 N N . TYR B 1 162 ? -21.812 0.991 6.516 1 93.94 162 TYR B N 1
ATOM 2754 C CA . TYR B 1 162 ? -22.594 1.874 5.66 1 93.94 162 TYR B CA 1
ATOM 2755 C C . TYR B 1 162 ? -22 3.277 5.637 1 93.94 162 TYR B C 1
ATOM 2757 O O . TYR B 1 162 ? -22.656 4.227 5.203 1 93.94 162 TYR B O 1
ATOM 2765 N N . GLN B 1 163 ? -20.844 3.428 6.172 1 92.25 163 GLN B N 1
ATOM 2766 C CA . GLN B 1 163 ? -20.266 4.766 6.262 1 92.25 163 GLN B CA 1
ATOM 2767 C C . GLN B 1 163 ? -20.078 5.379 4.879 1 92.25 163 GLN B C 1
ATOM 2769 O O . GLN B 1 163 ? -19.75 4.68 3.922 1 92.25 163 GLN B O 1
ATOM 2774 N N . LYS B 1 164 ? -20.375 6.621 4.867 1 93.5 164 LYS B N 1
ATOM 2775 C CA . LYS B 1 164 ? -20.125 7.492 3.725 1 93.5 164 LYS B CA 1
ATOM 2776 C C . LYS B 1 164 ? -19.25 8.672 4.117 1 93.5 164 LYS B C 1
ATOM 2778 O O . LYS B 1 164 ? -19.312 9.164 5.25 1 93.5 164 LYS B O 1
ATOM 2783 N N . LYS B 1 165 ? -18.391 9.102 3.184 1 94.38 165 LYS B N 1
ATOM 2784 C CA . LYS B 1 165 ? -17.438 10.148 3.492 1 94.38 165 LYS B CA 1
ATOM 2785 C C . LYS B 1 165 ? -16.359 9.648 4.461 1 94.38 165 LYS B C 1
ATOM 2787 O O . LYS B 1 165 ? -16.344 8.461 4.805 1 94.38 165 LYS B O 1
ATOM 2792 N N . ALA B 1 166 ? -15.422 10.461 4.758 1 94.5 166 ALA B N 1
ATOM 2793 C CA . ALA B 1 166 ? -14.43 10.117 5.777 1 94.5 166 ALA B CA 1
ATOM 2794 C C . ALA B 1 166 ? -15.055 10.125 7.168 1 94.5 166 ALA B C 1
ATOM 2796 O O . ALA B 1 166 ? -15.789 11.047 7.523 1 94.5 166 ALA B O 1
ATOM 2797 N N . VAL B 1 167 ? -14.852 9.07 7.891 1 93.31 167 VAL B N 1
ATOM 2798 C CA . VAL B 1 167 ? -15.414 8.953 9.234 1 93.31 167 VAL B CA 1
ATOM 2799 C C . VAL B 1 167 ? -14.289 8.859 10.258 1 93.31 167 VAL B C 1
ATOM 2801 O O . VAL B 1 167 ? -13.344 8.086 10.086 1 93.31 167 VAL B O 1
ATOM 2804 N N . GLY B 1 168 ? -14.367 9.727 11.273 1 92.38 168 GLY B N 1
ATOM 2805 C CA . GLY B 1 168 ? -13.359 9.758 12.32 1 92.38 168 GLY B CA 1
ATOM 2806 C C . GLY B 1 168 ? -13.391 8.539 13.227 1 92.38 168 GLY B C 1
ATOM 2807 O O . GLY B 1 168 ? -14.289 7.707 13.117 1 92.38 168 GLY B O 1
ATOM 2808 N N . SER B 1 169 ? -12.391 8.445 14.141 1 91.5 169 SER B N 1
ATOM 2809 C CA . SER B 1 169 ? -12.289 7.336 15.086 1 91.5 169 SER B CA 1
ATOM 2810 C C . SER B 1 169 ? -13.484 7.309 16.031 1 91.5 169 SER B C 1
ATOM 2812 O O . SER B 1 169 ? -13.867 8.336 16.594 1 91.5 169 SER B O 1
ATOM 2814 N N . ARG B 1 170 ? -14.109 6.102 16.094 1 90.25 170 ARG B N 1
ATOM 2815 C CA . ARG B 1 170 ? -15.188 5.879 17.047 1 90.25 170 ARG B CA 1
ATOM 2816 C C . ARG B 1 170 ? -14.75 4.902 18.141 1 90.25 170 ARG B C 1
ATOM 2818 O O . ARG B 1 170 ? -15.57 4.148 18.672 1 90.25 170 ARG B O 1
ATOM 2825 N N . VAL B 1 171 ? -13.5 4.961 18.469 1 88.44 171 VAL B N 1
ATOM 2826 C CA . VAL B 1 171 ? -12.93 4.051 19.453 1 88.44 171 VAL B CA 1
ATOM 2827 C C . VAL B 1 171 ? -13.562 4.309 20.812 1 88.44 171 VAL B C 1
ATOM 2829 O O . VAL B 1 171 ? -13.719 3.383 21.625 1 88.44 171 VAL B O 1
ATOM 2832 N N . TYR B 1 172 ? -13.969 5.508 21.062 1 87.94 172 TYR B N 1
ATOM 2833 C CA . TYR B 1 172 ? -14.578 5.875 22.328 1 87.94 172 TYR B CA 1
ATOM 2834 C C . TYR B 1 172 ? -15.891 5.129 22.547 1 87.94 172 TYR B C 1
ATOM 2836 O O . TYR B 1 172 ? -16.406 5.086 23.656 1 87.94 172 TYR B O 1
ATOM 2844 N N . GLN B 1 173 ? -16.422 4.488 21.484 1 89.44 173 GLN B N 1
ATOM 2845 C CA . GLN B 1 173 ? -17.672 3.754 21.578 1 89.44 173 GLN B CA 1
ATOM 2846 C C . GLN B 1 173 ? -17.438 2.277 21.875 1 89.44 173 GLN B C 1
ATOM 2848 O O . GLN B 1 173 ? -18.375 1.486 21.938 1 89.44 173 GLN B O 1
ATOM 2853 N N . ASP B 1 174 ? -16.203 1.889 22.156 1 89.56 174 ASP B N 1
ATOM 2854 C CA . ASP B 1 174 ? -15.883 0.49 22.422 1 89.56 174 ASP B CA 1
ATOM 2855 C C . ASP B 1 174 ? -16.453 0.039 23.766 1 89.56 174 ASP B C 1
ATOM 2857 O O . ASP B 1 174 ? -16.641 0.853 24.672 1 89.56 174 ASP B O 1
ATOM 2861 N N . LEU B 1 175 ? -16.625 -1.327 23.797 1 84.12 175 LEU B N 1
ATOM 2862 C CA . LEU B 1 175 ? -17.234 -1.926 24.984 1 84.12 175 LEU B CA 1
ATOM 2863 C C . LEU B 1 175 ? -16.406 -1.645 26.234 1 84.12 175 LEU B C 1
ATOM 2865 O O . LEU B 1 175 ? -16.953 -1.524 27.328 1 84.12 175 LEU B O 1
ATOM 2869 N N . GLU B 1 176 ? -15.148 -1.58 26.078 1 87.31 176 GLU B N 1
ATOM 2870 C CA . GLU B 1 176 ? -14.234 -1.319 27.188 1 87.31 176 GLU B CA 1
ATOM 2871 C C . GLU B 1 176 ? -14.562 0.003 27.859 1 87.31 176 GLU B C 1
ATOM 2873 O O . GLU B 1 176 ? -14.281 0.18 29.047 1 87.31 176 GLU B O 1
ATOM 2878 N N . ASN B 1 177 ? -15.008 0.994 27.094 1 82.12 177 ASN B N 1
ATOM 2879 C CA . ASN B 1 177 ? -15.336 2.311 27.625 1 82.12 177 ASN B CA 1
ATOM 2880 C C . ASN B 1 177 ? -16.688 2.309 28.328 1 82.12 177 ASN B C 1
ATOM 2882 O O . ASN B 1 177 ? -17 3.217 29.109 1 82.12 177 ASN B O 1
ATOM 2886 N N . LYS B 1 178 ? -17.469 1.399 28.094 1 77.81 178 LYS B N 1
ATOM 2887 C CA . LYS B 1 178 ? -18.766 1.267 28.766 1 77.81 178 LYS B CA 1
ATOM 2888 C C . LYS B 1 178 ? -18.594 0.635 30.141 1 77.81 178 LYS B C 1
ATOM 2890 O O . LYS B 1 178 ? -19.312 0.976 31.078 1 77.81 178 LYS B O 1
ATOM 2895 N N . GLN B 1 179 ? -17.797 -0.262 30.281 1 69.75 179 GLN B N 1
ATOM 2896 C CA . GLN B 1 179 ? -17.594 -0.928 31.562 1 69.75 179 GLN B CA 1
ATOM 2897 C C . GLN B 1 179 ? -16.969 0.023 32.562 1 69.75 179 GLN B C 1
ATOM 2899 O O . GLN B 1 179 ? -17.188 -0.128 33.781 1 69.75 179 GLN B O 1
ATOM 2904 N N . ASN B 1 180 ? -16.234 0.925 32.062 1 56.16 180 ASN B N 1
ATOM 2905 C CA . ASN B 1 180 ? -15.57 1.812 33.031 1 56.16 180 ASN B CA 1
ATOM 2906 C C . ASN B 1 180 ? -16.531 2.871 33.562 1 56.16 180 ASN B C 1
ATOM 2908 O O . ASN B 1 180 ? -16.203 3.58 34.531 1 56.16 180 ASN B O 1
ATOM 2912 N N . LYS B 1 181 ? -17.609 3.131 32.906 1 58.03 181 LYS B N 1
ATOM 2913 C CA . LYS B 1 181 ? -18.562 4.109 33.438 1 58.03 181 LYS B CA 1
ATOM 2914 C C . LYS B 1 181 ? -19.438 3.494 34.5 1 58.03 181 LYS B C 1
ATOM 2916 O O . LYS B 1 181 ? -20.188 4.203 35.188 1 58.03 181 LYS B O 1
ATOM 2921 N N . ASN B 1 182 ? -19.453 2.332 34.594 1 46.16 182 ASN B N 1
ATOM 2922 C CA . ASN B 1 182 ? -20.141 1.793 35.75 1 46.16 182 ASN B CA 1
ATOM 2923 C C . ASN B 1 182 ? -19.219 1.673 36.969 1 46.16 182 ASN B C 1
ATOM 2925 O O . ASN B 1 182 ? -18.094 1.199 36.844 1 46.16 182 ASN B O 1
#

InterPro domains:
  IPR011962 dCTP deaminase [MF_00146] (1-171)
  IPR011962 dCTP deaminase [PF22769] (2-148)
  IPR011962 dCTP deaminase [TIGR02274] (2-170)
  IPR033704 dUTPase, trimeric [cd07557] (59-145)
  IPR036157 dUTPase-like superfamily [G3DSA:2.70.40.10] (1-176)
  IPR036157 dUTPase-like superfamily [SSF51283] (1-174)

Nearest PDB structures (foldseek):
  4xjc-assembly2_D  TM=9.765E-01  e=2.972E-23  Halalkalibacterium halodurans C-125
  4xjc-assembly2_F  TM=9.711E-01  e=3.231E-22  Halalkalibacterium halodurans C-125
  2hxd-assembly1_A  TM=9.464E-01  e=4.511E-18  Methanocaldococcus jannaschii
  3gf0-assembly1_A  TM=9.453E-01  e=2.052E-16  Methanocaldococcus jannaschii
  1pkh-assembly1_A  TM=9.063E-01  e=1.623E-15  Methanocaldococcus jannaschii

Sequence (364 aa):
MILSDRTINQMIKNGELVVEPLEEYQIQPASIDLRLGSSFLKIDENLMEVMTLNDEIKYVNLERKEIIVPPNSFLLATTREYIKLPPDITAFVEGRSSIGRMGLFIQNAGWVDPGFEGQITLELYNANRLPIKLTAGRRICQLVLARMDKEAKTPYQGKYLYQKKAVGSRVYQDLENKQNKNMILSDRTINQMIKNGELVVEPLEEYQIQPASIDLRLGSSFLKIDENLMEVMTLNDEIKYVNLERKEIIVPPNSFLLATTREYIKLPPDITAFVEGRSSIGRMGLFIQNAGWVDPGFEGQITLELYNANRLPIKLTAGRRICQLVLARMDKEAKTPYQGKYLYQKKAVGSRVYQDLENKQNKN

pLDDT: mean 93.43, std 7.95, range [42.81, 98.62]